Protein AF-A0A7S3A1V7-F1 (afdb_monomer_lite)

InterPro domains:
  IPR023214 HAD superfamily [G3DSA:3.40.50.1000] (81-239)
  IPR036412 HAD-like superfamily [SSF56784] (156-238)
  IPR050582 HAD-like hydrolase superfamily, SerB [PTHR43344] (130-239)

pLDDT: mean 74.3, std 28.53, range [21.41, 97.44]

Radius of gyration: 28.83 Å; chains: 1; bounding box: 85×55×64 Å

Sequence (239 aa):
MAFISGFGSTRASPCNGSVLCTTGFRRRVCLRPVSCTSVGENVNDKGNGAYALRDVSFRAKKGSALDGDYAATLLELGVDQDSQERVLMDFSELLRSLSIETRSMRRLSNKPDTLSVEINLTFNPEDEETTRQAFREFSDTNGVDCVLQKDTAQRRMKRLAMFDLDSTLIQMETADTIARHVGKGEECAVITQRAMNGEIRFEDSLFQRVRLLKGVDVEALDSVKQKVPYTAGAQRLMR

Organism: NCBI:txid101924

Structure (mmCIF, N/CA/C/O backbone):
data_AF-A0A7S3A1V7-F1
#
_entry.id   AF-A0A7S3A1V7-F1
#
loop_
_atom_site.group_PDB
_atom_site.id
_atom_site.type_symbol
_atom_site.label_atom_id
_atom_site.label_alt_id
_atom_site.label_comp_id
_atom_site.label_asym_id
_atom_site.label_entity_id
_atom_site.label_seq_id
_atom_site.pdbx_PDB_ins_code
_atom_site.Cartn_x
_atom_site.Cartn_y
_atom_site.Cartn_z
_atom_site.occupancy
_atom_site.B_iso_or_equiv
_atom_site.auth_seq_id
_atom_site.auth_comp_id
_atom_site.auth_asym_id
_atom_site.auth_atom_id
_atom_site.pdbx_PDB_model_num
ATOM 1 N N . MET A 1 1 ? 56.084 -24.800 28.029 1.00 37.06 1 MET A N 1
ATOM 2 C CA . MET A 1 1 ? 56.993 -24.925 26.873 1.00 37.06 1 MET A CA 1
ATOM 3 C C . MET A 1 1 ? 56.877 -23.628 26.088 1.00 37.06 1 MET A C 1
ATOM 5 O O . MET A 1 1 ? 55.859 -23.389 25.458 1.00 37.06 1 MET A O 1
ATOM 9 N N . ALA A 1 2 ? 57.829 -22.724 26.302 1.00 25.22 2 ALA A N 1
ATOM 10 C CA . ALA A 1 2 ? 57.922 -21.438 25.623 1.00 25.22 2 ALA A CA 1
ATOM 11 C C . ALA A 1 2 ? 58.632 -21.625 24.275 1.00 25.22 2 ALA A C 1
ATOM 13 O O . ALA A 1 2 ? 59.525 -22.461 24.208 1.00 25.22 2 ALA A O 1
ATOM 14 N N . PHE A 1 3 ? 58.290 -20.836 23.255 1.00 24.16 3 PHE A N 1
ATOM 15 C CA . PHE A 1 3 ? 59.262 -19.967 22.583 1.00 24.16 3 PHE A CA 1
ATOM 16 C C . PHE A 1 3 ? 58.545 -18.895 21.749 1.00 24.16 3 PHE A C 1
ATOM 18 O O . PHE A 1 3 ? 57.590 -19.154 21.025 1.00 24.16 3 PHE A O 1
ATOM 25 N N . ILE A 1 4 ? 59.031 -17.675 21.944 1.00 28.02 4 ILE A N 1
ATOM 26 C CA . ILE A 1 4 ? 58.639 -16.381 21.382 1.00 28.02 4 ILE A CA 1
ATOM 27 C C . ILE A 1 4 ? 59.730 -15.994 20.373 1.00 28.02 4 ILE A C 1
ATOM 29 O O . ILE A 1 4 ? 60.896 -16.276 20.639 1.00 28.02 4 ILE A O 1
ATOM 33 N N . SER A 1 5 ? 59.395 -15.305 19.277 1.00 27.92 5 SER A N 1
ATOM 34 C CA . SER A 1 5 ? 60.142 -14.161 18.683 1.00 27.92 5 SER A CA 1
ATOM 35 C C . SER A 1 5 ? 59.632 -13.899 17.257 1.00 27.92 5 SER A C 1
ATOM 37 O O . SER A 1 5 ? 59.329 -14.845 16.544 1.00 27.92 5 SER A O 1
ATOM 39 N N . GLY A 1 6 ? 59.455 -12.676 16.754 1.00 26.20 6 GLY A N 1
ATOM 40 C CA . GLY A 1 6 ? 59.672 -11.308 17.246 1.00 26.20 6 GLY A CA 1
ATOM 41 C C . GLY A 1 6 ? 58.891 -10.347 16.318 1.00 26.20 6 GLY A C 1
ATOM 42 O O . GLY A 1 6 ? 58.602 -10.707 15.183 1.00 26.20 6 GLY A O 1
ATOM 43 N N . PHE A 1 7 ? 58.288 -9.267 16.834 1.00 28.19 7 PHE A N 1
ATOM 44 C CA . PHE A 1 7 ? 58.849 -7.898 16.942 1.00 28.19 7 PHE A CA 1
ATOM 45 C C . PHE A 1 7 ? 59.140 -7.228 15.579 1.00 28.19 7 PHE A C 1
ATOM 47 O O . PHE A 1 7 ? 59.752 -7.840 14.721 1.00 28.19 7 PHE A O 1
ATOM 54 N N . GLY A 1 8 ? 58.782 -5.967 15.311 1.00 26.67 8 GLY A N 1
ATOM 55 C CA . GLY A 1 8 ? 58.336 -4.866 16.176 1.00 26.67 8 GLY A CA 1
ATOM 56 C C . GLY A 1 8 ? 57.526 -3.821 15.384 1.00 26.67 8 GLY A C 1
ATOM 57 O O . GLY A 1 8 ? 57.509 -3.847 14.161 1.00 26.67 8 GLY A O 1
ATOM 58 N N . SER A 1 9 ? 56.695 -3.019 16.055 1.00 25.73 9 SER A N 1
ATOM 59 C CA . SER A 1 9 ? 57.026 -1.716 16.685 1.00 25.73 9 SER A CA 1
ATOM 60 C C . SER A 1 9 ? 56.539 -0.594 15.752 1.00 25.73 9 SER A C 1
ATOM 62 O O . SER A 1 9 ? 56.931 -0.563 14.597 1.00 25.73 9 SER A O 1
ATOM 64 N N . THR A 1 10 ? 55.616 0.286 16.137 1.00 28.23 10 THR A N 1
ATOM 65 C CA . THR A 1 10 ? 55.757 1.241 17.244 1.00 28.23 10 THR A CA 1
ATOM 66 C C . THR A 1 10 ? 54.412 1.634 17.873 1.00 28.23 10 THR A C 1
ATOM 68 O O . THR A 1 10 ? 53.383 1.756 17.215 1.00 28.23 10 THR A O 1
ATOM 71 N N . ARG A 1 11 ? 54.455 1.857 19.192 1.00 25.67 11 ARG A N 1
ATOM 72 C CA . ARG A 1 11 ? 53.414 2.484 20.020 1.00 25.67 11 ARG A CA 1
ATOM 73 C C . ARG A 1 11 ? 53.491 4.009 19.915 1.00 25.67 11 ARG A C 1
ATOM 75 O O . ARG A 1 11 ? 54.597 4.536 19.889 1.00 25.67 11 ARG A O 1
ATOM 82 N N . ALA A 1 12 ? 52.350 4.680 20.068 1.00 26.89 12 ALA A N 1
ATOM 83 C CA . ALA A 1 12 ? 52.195 5.791 21.013 1.00 26.89 12 ALA A CA 1
ATOM 84 C C . ALA A 1 12 ? 50.701 6.063 21.286 1.00 26.89 12 ALA A C 1
ATOM 86 O O . ALA A 1 12 ? 49.935 6.412 20.395 1.00 26.89 12 ALA A O 1
ATOM 87 N N . SER A 1 13 ? 50.313 5.886 22.542 1.00 26.83 13 SER A N 1
ATOM 88 C CA . SER A 1 13 ? 49.149 6.462 23.237 1.00 26.83 13 SER A CA 1
ATOM 89 C C . SER A 1 13 ? 49.711 7.382 24.355 1.00 26.83 13 SER A C 1
ATOM 91 O O . SER A 1 13 ? 50.941 7.389 24.490 1.00 26.83 13 SER A O 1
ATOM 93 N N . PRO A 1 14 ? 48.941 8.109 25.209 1.00 43.81 14 PRO A N 1
ATOM 94 C CA . PRO A 1 14 ? 47.479 8.301 25.328 1.00 43.81 14 PRO A CA 1
ATOM 95 C C . PRO A 1 14 ? 47.044 9.782 25.593 1.00 43.81 14 PRO A C 1
ATOM 97 O O . PRO A 1 14 ? 47.884 10.660 25.754 1.00 43.81 14 PRO A O 1
ATOM 100 N N . CYS A 1 15 ? 45.726 10.053 25.672 1.00 23.95 15 CYS A N 1
ATOM 101 C CA . CYS A 1 15 ? 45.022 10.646 26.843 1.00 23.95 15 CYS A CA 1
ATOM 102 C C . CYS A 1 15 ? 43.763 11.480 26.501 1.00 23.95 15 CYS A C 1
ATOM 104 O O . CYS A 1 15 ? 43.844 12.536 25.888 1.00 23.95 15 CYS A O 1
ATOM 106 N N . ASN A 1 16 ? 42.636 10.991 27.035 1.00 25.23 16 ASN A N 1
ATOM 107 C CA . ASN A 1 16 ? 41.516 11.667 27.711 1.00 25.23 16 ASN A CA 1
ATOM 108 C C . ASN A 1 16 ? 40.791 12.873 27.086 1.00 25.23 16 ASN A C 1
ATOM 110 O O . ASN A 1 16 ? 41.321 13.973 26.987 1.00 25.23 16 ASN A O 1
ATOM 114 N N . GLY A 1 17 ? 39.480 12.691 26.895 1.00 25.91 17 GLY A N 1
ATOM 115 C CA . GLY A 1 17 ? 38.505 13.773 26.771 1.00 25.91 17 GLY A CA 1
ATOM 116 C C . GLY A 1 17 ? 37.121 13.253 26.383 1.00 25.91 17 GLY A C 1
ATOM 117 O O . GLY A 1 17 ? 36.822 13.079 25.210 1.00 25.91 17 GLY A O 1
ATOM 118 N N . SER A 1 18 ? 36.282 12.977 27.375 1.00 29.64 18 SER A N 1
ATOM 119 C CA . SER A 1 18 ? 34.851 12.688 27.240 1.00 29.64 18 SER A CA 1
ATOM 120 C C . SER A 1 18 ? 34.067 13.901 26.720 1.00 29.64 18 SER A C 1
ATOM 122 O O . SER A 1 18 ? 34.096 14.900 27.425 1.00 29.64 18 SER A O 1
ATOM 124 N N . VAL A 1 19 ? 33.307 13.806 25.614 1.00 28.03 19 VAL A N 1
ATOM 125 C CA . VAL A 1 19 ? 32.040 14.553 25.386 1.00 28.03 19 VAL A CA 1
ATOM 126 C C . VAL A 1 19 ? 31.145 13.811 24.368 1.00 28.03 19 VAL A C 1
ATOM 128 O O . VAL A 1 19 ? 31.615 13.248 23.385 1.00 28.03 19 VAL A O 1
ATOM 131 N N . LEU A 1 20 ? 29.846 13.823 24.674 1.00 23.05 20 LEU A N 1
ATOM 132 C CA . LEU A 1 20 ? 28.653 13.322 23.987 1.00 23.05 20 LEU A CA 1
ATOM 133 C C . LEU A 1 20 ? 28.517 13.572 22.463 1.00 23.05 20 LEU A C 1
ATOM 135 O O . LEU A 1 20 ? 28.841 14.639 21.962 1.00 23.05 20 LEU A O 1
ATOM 139 N N . CYS A 1 21 ? 27.863 12.597 21.811 1.00 23.48 21 CYS A N 1
ATOM 140 C CA . CYS A 1 21 ? 26.688 12.693 20.920 1.00 23.48 21 CYS A CA 1
ATOM 141 C C . CYS A 1 21 ? 26.561 13.872 19.924 1.00 23.48 21 CYS A C 1
ATOM 143 O O . CYS A 1 21 ? 26.378 15.013 20.333 1.00 23.48 21 CYS A O 1
ATOM 145 N N . THR A 1 22 ? 26.483 13.571 18.618 1.00 24.14 22 THR A N 1
ATOM 146 C CA . THR A 1 22 ? 25.316 13.795 17.716 1.00 24.14 22 THR A CA 1
ATOM 147 C C . THR A 1 22 ? 25.725 13.786 16.227 1.00 24.14 22 THR A C 1
ATOM 149 O O . THR A 1 22 ? 26.754 14.324 15.840 1.00 24.14 22 THR A O 1
ATOM 152 N N . THR A 1 23 ? 24.898 13.115 15.414 1.00 28.41 23 THR A N 1
ATOM 153 C CA . THR A 1 23 ? 24.564 13.350 13.988 1.00 28.41 23 THR A CA 1
ATOM 154 C C . THR A 1 23 ? 25.628 13.832 12.984 1.00 28.41 23 THR A C 1
ATOM 156 O O . THR A 1 23 ? 26.108 14.958 13.055 1.00 28.41 23 THR A O 1
ATOM 159 N N . GLY A 1 24 ? 25.808 13.055 11.902 1.00 27.92 24 GLY A N 1
ATOM 160 C CA . GLY A 1 24 ? 26.234 13.583 10.595 1.00 27.92 24 GLY A CA 1
ATOM 161 C C . GLY A 1 24 ? 27.342 12.791 9.903 1.00 27.92 24 GLY A C 1
ATOM 162 O O . GLY A 1 24 ? 28.494 13.214 9.902 1.00 27.92 24 GLY A O 1
ATOM 163 N N . PHE A 1 25 ? 27.011 11.674 9.246 1.00 24.22 25 PHE A N 1
ATOM 164 C CA . PHE A 1 25 ? 27.980 10.947 8.418 1.00 24.22 25 PHE A CA 1
ATOM 165 C C . PHE A 1 25 ? 27.817 11.307 6.933 1.00 24.22 25 PHE A C 1
ATOM 167 O O . PHE A 1 25 ? 27.116 10.641 6.178 1.00 24.22 25 PHE A O 1
ATOM 174 N N . ARG A 1 26 ? 28.498 12.378 6.503 1.00 25.50 26 ARG A N 1
ATOM 175 C CA . ARG A 1 26 ? 28.807 12.630 5.085 1.00 25.50 26 ARG A CA 1
ATOM 176 C C . ARG A 1 26 ? 29.901 11.652 4.638 1.00 25.50 26 ARG A C 1
ATOM 178 O O . ARG A 1 26 ? 31.011 11.722 5.164 1.00 25.50 26 ARG A O 1
ATOM 185 N N . ARG A 1 27 ? 29.660 10.811 3.624 1.00 27.81 27 ARG A N 1
ATOM 186 C CA . ARG A 1 27 ? 30.751 10.154 2.876 1.00 27.81 27 ARG A CA 1
ATOM 187 C C . ARG A 1 27 ? 31.071 10.942 1.609 1.00 27.81 27 ARG A C 1
ATOM 189 O O . ARG A 1 27 ? 30.234 11.103 0.732 1.00 27.81 27 ARG A O 1
ATOM 196 N N . ARG A 1 28 ? 32.314 11.427 1.542 1.00 23.56 28 ARG A N 1
ATOM 197 C CA . ARG A 1 28 ? 32.977 11.898 0.321 1.00 23.56 28 ARG A CA 1
ATOM 198 C C . ARG A 1 28 ? 33.283 10.686 -0.560 1.00 23.56 28 ARG A C 1
ATOM 200 O O . ARG A 1 28 ? 33.986 9.787 -0.107 1.00 23.56 28 ARG A O 1
ATOM 207 N N . VAL A 1 29 ? 32.810 10.690 -1.803 1.00 27.69 29 VAL A N 1
ATOM 208 C CA . VAL A 1 29 ? 33.298 9.786 -2.852 1.00 27.69 29 VAL A CA 1
ATOM 209 C C . VAL A 1 29 ? 34.339 10.548 -3.669 1.00 27.69 29 VAL A C 1
ATOM 211 O O . VAL A 1 29 ? 34.048 11.593 -4.246 1.00 27.69 29 VAL A O 1
ATOM 214 N N . CYS A 1 30 ? 35.574 10.046 -3.672 1.00 21.97 30 CYS A N 1
ATOM 215 C CA . CYS A 1 30 ? 36.637 10.516 -4.554 1.00 21.97 30 CYS A CA 1
ATOM 216 C C . CYS A 1 30 ? 36.422 9.922 -5.951 1.00 21.97 30 CYS A C 1
ATOM 218 O O . CYS A 1 30 ? 36.592 8.718 -6.137 1.00 21.97 30 CYS A O 1
ATOM 220 N N . LEU A 1 31 ? 36.081 10.758 -6.931 1.00 25.17 31 LEU A N 1
ATOM 221 C CA . LEU A 1 31 ? 36.020 10.373 -8.341 1.00 25.17 31 LEU A CA 1
ATOM 222 C C . LEU A 1 31 ? 37.426 10.452 -8.960 1.00 25.17 31 LEU A C 1
ATOM 224 O O . LEU A 1 31 ? 38.093 11.482 -8.865 1.00 25.17 31 LEU A O 1
ATOM 228 N N . ARG A 1 32 ? 37.878 9.365 -9.598 1.00 21.41 32 ARG A N 1
ATOM 229 C CA . ARG A 1 32 ? 38.990 9.387 -10.566 1.00 21.41 32 ARG A CA 1
ATOM 230 C C . ARG A 1 32 ? 38.407 9.523 -11.979 1.00 21.41 32 ARG A C 1
ATOM 232 O O . ARG A 1 32 ? 37.362 8.929 -12.238 1.00 21.41 32 ARG A O 1
ATOM 239 N N . PRO A 1 33 ? 39.053 10.269 -12.890 1.00 23.50 33 PRO A N 1
ATOM 240 C CA . PRO A 1 33 ? 38.503 10.524 -14.213 1.00 23.50 33 PRO A CA 1
ATOM 241 C C . PRO A 1 33 ? 38.679 9.296 -15.112 1.00 23.50 33 PRO A C 1
ATOM 243 O O . PRO A 1 33 ? 39.784 8.769 -15.234 1.00 23.50 33 PRO A O 1
ATOM 246 N N . VAL A 1 34 ? 37.600 8.865 -15.766 1.00 29.20 34 VAL A N 1
ATOM 247 C CA . VAL A 1 34 ? 37.679 7.998 -16.947 1.00 29.20 34 VAL A CA 1
ATOM 248 C C . VAL A 1 34 ? 37.535 8.903 -18.164 1.00 29.20 34 VAL A C 1
ATOM 250 O O . VAL A 1 34 ? 36.551 9.626 -18.309 1.00 29.20 34 VAL A O 1
ATOM 253 N N . SER A 1 35 ? 38.569 8.916 -18.997 1.00 23.72 35 SER A N 1
ATOM 254 C CA . SER A 1 35 ? 38.658 9.690 -20.231 1.00 23.72 35 SER A CA 1
ATOM 255 C C . SER A 1 35 ? 37.607 9.230 -21.243 1.00 23.72 35 SER A C 1
ATOM 257 O O . SER A 1 35 ? 37.645 8.085 -21.692 1.00 23.72 35 SER A O 1
ATOM 259 N N . CYS A 1 36 ? 36.704 10.132 -21.625 1.00 23.09 36 CYS A N 1
ATOM 260 C CA . CYS A 1 36 ? 35.767 9.946 -22.727 1.00 23.09 36 CYS A CA 1
ATOM 261 C C . CYS A 1 36 ? 36.351 10.598 -23.990 1.00 23.09 36 CYS A C 1
ATOM 263 O O . CYS A 1 36 ? 36.476 11.820 -24.065 1.00 23.09 36 CYS A O 1
ATOM 265 N N . THR A 1 37 ? 36.758 9.792 -24.969 1.00 24.19 37 THR A N 1
ATOM 266 C CA . THR A 1 37 ? 37.131 10.265 -26.309 1.00 24.19 37 THR A CA 1
ATOM 267 C C . THR A 1 37 ? 35.899 10.337 -27.205 1.00 24.19 37 THR A C 1
ATOM 269 O O . THR A 1 37 ? 35.354 9.302 -27.569 1.00 24.19 37 THR A O 1
ATOM 272 N N . SER A 1 38 ? 35.537 11.581 -27.547 1.00 27.48 38 SER A N 1
ATOM 273 C CA . SER A 1 38 ? 34.898 12.086 -28.778 1.00 27.48 38 SER A CA 1
ATOM 274 C C . SER A 1 38 ? 33.722 11.311 -29.388 1.00 27.48 38 SER A C 1
ATOM 276 O O . SER A 1 38 ? 33.914 10.188 -29.826 1.00 27.48 38 SER A O 1
ATOM 278 N N . VAL A 1 39 ? 32.589 11.991 -29.619 1.00 28.61 39 VAL A N 1
ATOM 279 C CA . VAL A 1 39 ? 32.192 12.504 -30.952 1.00 28.61 39 VAL A CA 1
ATOM 280 C C . VAL A 1 39 ? 31.117 13.595 -30.780 1.00 28.61 39 VAL A C 1
ATOM 282 O O . VAL A 1 39 ? 30.065 13.338 -30.208 1.00 28.61 39 VAL A O 1
ATOM 285 N N . GLY A 1 40 ? 31.373 14.773 -31.364 1.00 26.00 40 GLY A N 1
ATOM 286 C CA . GLY A 1 40 ? 30.356 15.564 -32.071 1.00 26.00 40 GLY A CA 1
ATOM 287 C C . GLY A 1 40 ? 29.624 16.666 -31.305 1.00 26.00 40 GLY A C 1
ATOM 288 O O . GLY A 1 40 ? 28.498 16.472 -30.860 1.00 26.00 40 GLY A O 1
ATOM 289 N N . GLU A 1 41 ? 30.219 17.858 -31.269 1.00 28.17 41 GLU A N 1
ATOM 290 C CA . GLU A 1 41 ? 29.523 19.116 -30.990 1.00 28.17 41 GLU A CA 1
ATOM 291 C C . GLU A 1 41 ? 28.469 19.433 -32.066 1.00 28.17 41 GLU A C 1
ATOM 293 O O . GLU A 1 41 ? 28.727 19.328 -33.266 1.00 28.17 41 GLU A O 1
ATOM 298 N N . ASN A 1 42 ? 27.314 19.936 -31.633 1.00 26.84 42 ASN A N 1
ATOM 299 C CA . ASN A 1 42 ? 26.780 21.179 -32.183 1.00 26.84 42 ASN A CA 1
ATOM 300 C C . ASN A 1 42 ? 25.899 21.859 -31.132 1.00 26.84 42 ASN A C 1
ATOM 302 O O . ASN A 1 42 ? 24.792 21.420 -30.823 1.00 26.84 42 ASN A O 1
ATOM 306 N N . VAL A 1 43 ? 26.444 22.936 -30.575 1.00 31.25 43 VAL A N 1
ATOM 307 C CA . VAL A 1 43 ? 25.767 23.872 -29.683 1.00 31.25 43 VAL A CA 1
ATOM 308 C C . VAL A 1 43 ? 24.965 24.848 -30.537 1.00 31.25 43 VAL A C 1
ATOM 310 O O . VAL A 1 43 ? 25.514 25.506 -31.414 1.00 31.25 43 VAL A O 1
ATOM 313 N N . ASN A 1 44 ? 23.679 24.990 -30.233 1.00 29.39 44 ASN A N 1
ATOM 314 C CA . ASN A 1 44 ? 23.011 26.286 -30.295 1.00 29.39 44 ASN A CA 1
ATOM 315 C C . ASN A 1 44 ? 21.939 26.327 -29.207 1.00 29.39 44 ASN A C 1
ATOM 317 O O . ASN A 1 44 ? 20.826 25.831 -29.364 1.00 29.39 44 ASN A O 1
ATOM 321 N N . ASP A 1 45 ? 22.345 26.899 -28.080 1.00 33.75 45 ASP A N 1
ATOM 322 C CA . ASP A 1 45 ? 21.525 27.210 -26.922 1.00 33.75 45 ASP A CA 1
ATOM 323 C C . ASP A 1 45 ? 20.800 28.542 -27.148 1.00 33.75 45 ASP A C 1
ATOM 325 O O . ASP A 1 45 ? 21.448 29.569 -27.361 1.00 33.75 45 ASP A O 1
ATOM 329 N N . LYS A 1 46 ? 19.463 28.516 -27.097 1.00 27.08 46 LYS A N 1
ATOM 330 C CA . LYS A 1 46 ? 18.629 29.646 -26.664 1.00 27.08 46 LYS A CA 1
ATOM 331 C C . LYS A 1 46 ? 17.362 29.120 -25.983 1.00 27.08 46 LYS A C 1
ATOM 333 O O . LYS A 1 46 ? 16.358 28.867 -26.637 1.00 27.08 46 LYS A O 1
ATOM 338 N N . GLY A 1 47 ? 17.432 28.996 -24.660 1.00 28.14 47 GLY A N 1
ATOM 339 C CA . GLY A 1 47 ? 16.401 29.458 -23.722 1.00 28.14 47 GLY A CA 1
ATOM 340 C C . GLY A 1 47 ? 14.946 29.044 -23.972 1.00 28.14 47 GLY A C 1
ATOM 341 O O . GLY A 1 47 ? 14.183 29.785 -24.583 1.00 28.14 47 GLY A O 1
ATOM 342 N N . ASN A 1 48 ? 14.545 27.920 -23.377 1.00 25.16 48 ASN A N 1
ATOM 343 C CA . ASN A 1 48 ? 13.326 27.796 -22.565 1.00 25.16 48 ASN A CA 1
ATOM 344 C C . ASN A 1 48 ? 13.306 26.388 -21.959 1.00 25.16 48 ASN A C 1
ATOM 346 O O . ASN A 1 48 ? 12.905 25.421 -22.606 1.00 25.16 48 ASN A O 1
ATOM 350 N N . GLY A 1 49 ? 13.783 26.271 -20.719 1.00 26.42 49 GLY A N 1
ATOM 351 C CA . GLY A 1 49 ? 13.782 25.029 -19.947 1.00 26.42 49 GLY A CA 1
ATOM 352 C C . GLY A 1 49 ? 12.373 24.661 -19.498 1.00 26.42 49 GLY A C 1
ATOM 353 O O . GLY A 1 49 ? 12.022 24.823 -18.338 1.00 26.42 49 GLY A O 1
ATOM 354 N N . ALA A 1 50 ? 11.562 24.187 -20.434 1.00 25.44 50 ALA A N 1
ATOM 355 C CA . ALA A 1 50 ? 10.359 23.426 -20.162 1.00 25.44 50 ALA A CA 1
ATOM 356 C C . ALA A 1 50 ? 10.565 22.065 -20.822 1.00 25.44 50 ALA A C 1
ATOM 358 O O . ALA A 1 50 ? 10.175 21.852 -21.973 1.00 25.44 50 ALA A O 1
ATOM 359 N N . TYR A 1 51 ? 11.214 21.144 -20.107 1.00 30.48 51 TYR A N 1
ATOM 360 C CA . TYR A 1 51 ? 11.186 19.731 -20.466 1.00 30.48 51 TYR A CA 1
ATOM 361 C C . TYR A 1 51 ? 9.770 19.227 -20.197 1.00 30.48 51 TYR A C 1
ATOM 363 O O . TYR A 1 51 ? 9.465 18.618 -19.177 1.00 30.48 51 TYR A O 1
ATOM 371 N N . ALA A 1 52 ? 8.857 19.559 -21.106 1.00 29.00 52 ALA A N 1
ATOM 372 C CA . ALA A 1 52 ? 7.574 18.905 -21.171 1.00 29.00 52 ALA A CA 1
ATOM 373 C C . ALA A 1 52 ? 7.873 17.424 -21.415 1.00 29.00 52 ALA A C 1
ATOM 375 O O . ALA A 1 52 ? 8.320 17.061 -22.506 1.00 29.00 52 ALA A O 1
ATOM 376 N N . LEU A 1 53 ? 7.640 16.588 -20.400 1.00 34.47 53 LEU A N 1
ATOM 377 C CA . LEU A 1 53 ? 7.472 15.146 -20.549 1.00 34.47 53 LEU A CA 1
ATOM 378 C C . LEU A 1 53 ? 6.261 14.932 -21.468 1.00 34.47 53 LEU A C 1
ATOM 380 O O . LEU A 1 53 ? 5.140 14.702 -21.024 1.00 34.47 53 LEU A O 1
ATOM 384 N N . ARG A 1 54 ? 6.472 15.132 -22.770 1.00 30.73 54 ARG A N 1
ATOM 385 C CA . ARG A 1 54 ? 5.524 14.786 -23.821 1.00 30.73 54 ARG A CA 1
ATOM 386 C C . ARG A 1 54 ? 5.366 13.278 -23.777 1.00 30.73 54 ARG A C 1
ATOM 388 O O . ARG A 1 54 ? 6.361 12.579 -23.614 1.00 30.73 54 ARG A O 1
ATOM 395 N N . ASP A 1 55 ? 4.137 12.803 -23.940 1.00 30.81 55 ASP A N 1
ATOM 396 C CA . ASP A 1 55 ? 3.825 11.391 -24.139 1.00 30.81 55 ASP A CA 1
ATOM 397 C C . ASP A 1 55 ? 4.783 10.788 -25.178 1.00 30.81 55 ASP A C 1
ATOM 399 O O . ASP A 1 55 ? 4.628 10.987 -26.386 1.00 30.81 55 ASP A O 1
ATOM 403 N N . VAL A 1 56 ? 5.814 10.077 -24.717 1.00 35.97 56 VAL A N 1
ATOM 404 C CA . VAL A 1 56 ? 6.726 9.361 -25.605 1.00 35.97 56 VAL A CA 1
ATOM 405 C C . VAL A 1 56 ? 6.067 8.027 -25.920 1.00 35.97 56 VAL A C 1
ATOM 407 O O . VAL A 1 56 ? 6.297 7.008 -25.271 1.00 35.97 56 VAL A O 1
ATOM 410 N N . SER A 1 57 ? 5.182 8.039 -26.914 1.00 25.44 57 SER A N 1
ATOM 411 C CA . SER A 1 57 ? 4.582 6.820 -27.443 1.00 25.44 57 SER A CA 1
ATOM 412 C C . SER A 1 57 ? 5.608 6.081 -28.306 1.00 25.44 57 SER A C 1
ATOM 414 O O . SER A 1 57 ? 5.751 6.365 -29.498 1.00 25.44 57 SER A O 1
ATOM 416 N N . PHE A 1 58 ? 6.321 5.116 -27.726 1.00 34.50 58 PHE A N 1
ATOM 417 C CA . PHE A 1 58 ? 7.058 4.128 -28.511 1.00 34.50 58 PHE A CA 1
ATOM 418 C C . PHE A 1 58 ? 6.058 3.157 -29.149 1.00 34.50 58 PHE A C 1
ATOM 420 O O . PHE A 1 58 ? 5.261 2.503 -28.476 1.00 34.50 58 PHE A O 1
ATOM 427 N N . ARG A 1 59 ? 6.051 3.098 -30.485 1.00 27.83 59 ARG A N 1
ATOM 428 C CA . ARG A 1 59 ? 5.165 2.212 -31.248 1.00 27.83 59 ARG A CA 1
ATOM 429 C C . ARG A 1 59 ? 5.673 0.775 -31.126 1.00 27.83 59 ARG A C 1
ATOM 431 O O . ARG A 1 59 ? 6.551 0.361 -31.879 1.00 27.83 59 ARG A O 1
ATOM 438 N N . ALA A 1 60 ? 5.109 0.024 -30.184 1.00 36.41 60 ALA A N 1
ATOM 439 C CA . ALA A 1 60 ? 5.386 -1.397 -30.012 1.00 36.41 60 ALA A CA 1
ATOM 440 C C . ALA A 1 60 ? 5.081 -2.181 -31.303 1.00 36.41 60 ALA A C 1
ATOM 442 O O . ALA A 1 60 ? 4.022 -2.019 -31.922 1.00 36.41 60 ALA A O 1
ATOM 443 N N . LYS A 1 61 ? 6.002 -3.066 -31.707 1.00 32.03 61 LYS A N 1
ATOM 444 C CA . LYS A 1 61 ? 5.693 -4.125 -32.675 1.00 32.03 61 LYS A CA 1
ATOM 445 C C . LYS A 1 61 ? 4.611 -5.019 -32.062 1.00 32.03 61 LYS A C 1
ATOM 447 O O . LYS A 1 61 ? 4.724 -5.413 -30.905 1.00 32.03 61 LYS A O 1
ATOM 452 N N . LYS A 1 62 ? 3.568 -5.327 -32.843 1.00 34.09 62 LYS A N 1
ATOM 453 C CA . LYS A 1 62 ? 2.507 -6.290 -32.502 1.00 34.09 62 LYS A CA 1
ATOM 454 C C . LYS A 1 62 ? 3.152 -7.648 -32.185 1.00 34.09 62 LYS A C 1
ATOM 456 O O . LYS A 1 62 ? 3.448 -8.413 -33.095 1.00 34.09 62 LYS A O 1
ATOM 461 N N . GLY A 1 63 ? 3.394 -7.912 -30.907 1.00 38.84 63 GLY A N 1
ATOM 462 C CA . GLY A 1 63 ? 3.727 -9.228 -30.378 1.00 38.84 63 GLY A CA 1
ATOM 463 C C . GLY A 1 63 ? 2.524 -9.729 -29.598 1.00 38.84 63 GLY A C 1
ATOM 464 O O . GLY A 1 63 ? 2.010 -9.005 -28.748 1.00 38.84 63 GLY A O 1
ATOM 465 N N . SER A 1 64 ? 2.040 -10.919 -29.946 1.00 40.16 64 SER A N 1
ATOM 466 C CA . SER A 1 64 ? 1.058 -11.678 -29.170 1.00 40.16 64 SER A CA 1
ATOM 467 C C . SER A 1 64 ? 1.469 -11.728 -27.700 1.00 40.16 64 SER A C 1
ATOM 469 O O . SER A 1 64 ? 2.657 -11.878 -27.429 1.00 40.16 64 SER A O 1
ATOM 471 N N . ALA A 1 65 ? 0.504 -11.612 -26.783 1.00 45.25 65 ALA A N 1
ATOM 472 C CA . ALA A 1 65 ? 0.719 -11.791 -25.351 1.00 45.25 65 ALA A CA 1
ATOM 473 C C . ALA A 1 65 ? 1.414 -13.141 -25.115 1.00 45.25 65 ALA A C 1
ATOM 475 O O . ALA A 1 65 ? 0.819 -14.199 -25.323 1.00 45.25 65 ALA A O 1
ATOM 476 N N . LEU A 1 66 ? 2.695 -13.084 -24.776 1.00 49.81 66 LEU A N 1
ATOM 477 C CA . LEU A 1 66 ? 3.521 -14.222 -24.401 1.00 49.81 66 LEU A CA 1
ATOM 478 C C . LEU A 1 66 ? 3.867 -14.025 -22.925 1.00 49.81 66 LEU A C 1
ATOM 480 O O . LEU A 1 66 ? 3.935 -12.892 -22.460 1.00 49.81 66 LEU A O 1
ATOM 484 N N . ASP A 1 67 ? 4.046 -15.126 -22.206 1.00 61.56 67 ASP A N 1
ATOM 485 C CA . ASP A 1 67 ? 4.090 -15.295 -20.739 1.00 61.56 67 ASP A CA 1
ATOM 486 C C . ASP A 1 67 ? 5.030 -14.358 -19.929 1.00 61.56 67 ASP A C 1
ATOM 488 O O . ASP A 1 67 ? 5.091 -14.455 -18.708 1.00 61.56 67 ASP A O 1
ATOM 492 N N . GLY A 1 68 ? 5.763 -13.450 -20.585 1.00 70.06 68 GLY A N 1
ATOM 493 C CA . GLY A 1 68 ? 6.763 -12.539 -20.021 1.00 70.06 68 GLY A CA 1
ATOM 494 C C . GLY A 1 68 ? 6.402 -11.050 -20.034 1.00 70.06 68 GLY A C 1
ATOM 495 O O . GLY A 1 68 ? 7.299 -10.230 -19.863 1.00 70.06 68 GLY A O 1
ATOM 496 N N . ASP A 1 69 ? 5.138 -10.675 -20.258 1.00 91.25 69 ASP A N 1
ATOM 497 C CA . ASP A 1 69 ? 4.692 -9.275 -20.181 1.00 91.25 69 ASP A CA 1
ATOM 498 C C . ASP A 1 69 ? 4.291 -8.881 -18.745 1.00 91.25 69 ASP A C 1
ATOM 500 O O . ASP A 1 69 ? 3.412 -9.483 -18.117 1.00 91.25 69 ASP A O 1
ATOM 504 N N . TYR A 1 70 ? 4.912 -7.819 -18.232 1.00 95.44 70 TYR A N 1
ATOM 505 C CA . TYR A 1 70 ? 4.709 -7.289 -16.884 1.00 95.44 70 TYR A CA 1
ATOM 506 C C . TYR A 1 70 ? 4.443 -5.783 -16.907 1.00 95.44 70 TYR A C 1
ATOM 508 O O . TYR A 1 70 ? 4.783 -5.074 -17.850 1.00 95.44 70 TYR A O 1
ATOM 516 N N . ALA A 1 71 ? 3.860 -5.281 -15.826 1.00 96.00 71 ALA A N 1
ATOM 517 C CA . ALA A 1 71 ? 3.720 -3.864 -15.545 1.00 96.00 71 ALA A CA 1
ATOM 518 C C . ALA A 1 71 ? 4.368 -3.557 -14.192 1.00 96.00 71 ALA A C 1
ATOM 520 O O . ALA A 1 71 ? 4.001 -4.144 -13.169 1.00 96.00 71 ALA A O 1
ATOM 521 N N . ALA A 1 72 ? 5.317 -2.627 -14.200 1.00 97.19 72 ALA A N 1
ATOM 522 C CA . ALA A 1 72 ? 5.859 -2.000 -13.008 1.00 97.19 72 ALA A CA 1
ATOM 523 C C . ALA A 1 72 ? 5.132 -0.679 -12.765 1.00 97.19 72 ALA A C 1
ATOM 525 O O . ALA A 1 72 ? 4.953 0.113 -13.689 1.00 97.19 72 ALA A O 1
ATOM 526 N N . THR A 1 73 ? 4.694 -0.436 -11.536 1.00 97.38 73 THR A N 1
ATOM 527 C CA . THR A 1 73 ? 4.125 0.853 -11.132 1.00 97.38 73 THR A CA 1
ATOM 528 C C . THR A 1 73 ? 5.006 1.471 -10.065 1.00 97.38 73 THR A C 1
ATOM 530 O O . THR A 1 73 ? 5.212 0.848 -9.026 1.00 97.38 73 THR A O 1
ATOM 533 N N . LEU A 1 74 ? 5.500 2.678 -10.337 1.00 97.38 74 LEU A N 1
ATOM 534 C CA . LEU A 1 74 ? 6.193 3.520 -9.368 1.00 97.38 74 LEU A CA 1
ATOM 535 C C . LEU A 1 74 ? 5.210 4.552 -8.826 1.00 97.38 74 LEU A C 1
ATOM 537 O O . LEU A 1 74 ? 4.561 5.251 -9.617 1.00 97.38 74 LEU A O 1
ATOM 541 N N . LEU A 1 75 ? 5.096 4.639 -7.505 1.00 96.50 75 LEU A N 1
ATOM 542 C CA . LEU A 1 75 ? 4.199 5.558 -6.820 1.00 96.50 75 LEU A CA 1
ATOM 543 C C . LEU A 1 75 ? 4.918 6.221 -5.645 1.00 96.50 75 LEU A C 1
ATOM 545 O O . LEU A 1 75 ? 5.506 5.533 -4.827 1.00 96.50 75 LEU A O 1
ATOM 549 N N . GLU A 1 76 ? 4.842 7.545 -5.557 1.00 95.31 76 GLU A N 1
ATOM 550 C CA . GLU A 1 76 ? 5.229 8.287 -4.355 1.00 95.31 76 GLU A CA 1
ATOM 551 C C . GLU A 1 76 ? 4.519 9.649 -4.317 1.00 95.31 76 GLU A C 1
ATOM 553 O O . GLU A 1 76 ? 4.237 10.250 -5.366 1.00 95.31 76 GLU A O 1
ATOM 558 N N . LEU A 1 77 ? 4.202 10.139 -3.116 1.00 91.88 77 LEU A N 1
ATOM 559 C CA . LEU A 1 77 ? 3.476 11.392 -2.897 1.00 91.88 77 LEU A CA 1
ATOM 560 C C . LEU A 1 77 ? 4.401 12.466 -2.310 1.00 91.88 77 LEU A C 1
ATOM 562 O O . LEU A 1 77 ? 5.287 12.184 -1.519 1.00 91.88 77 LEU A O 1
ATOM 566 N N . GLY A 1 78 ? 4.166 13.731 -2.656 1.00 91.44 78 GLY A N 1
ATOM 567 C CA . GLY A 1 78 ? 4.949 14.853 -2.129 1.00 91.44 78 GLY A CA 1
ATOM 568 C C . GLY A 1 78 ? 6.378 14.940 -2.678 1.00 91.44 78 GLY A C 1
ATOM 569 O O . GLY A 1 78 ? 7.233 15.546 -2.037 1.00 91.44 78 GLY A O 1
ATOM 570 N N . VAL A 1 79 ? 6.643 14.360 -3.852 1.00 91.50 79 VAL A N 1
ATOM 571 C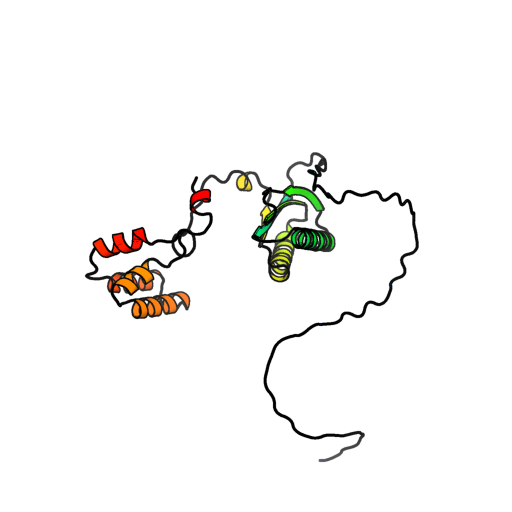 CA . VAL A 1 79 ? 7.977 14.347 -4.478 1.00 91.50 79 VAL A CA 1
ATOM 572 C C . VAL A 1 79 ? 8.108 15.499 -5.461 1.00 91.50 79 VAL A C 1
ATOM 574 O O . VAL A 1 79 ? 7.275 15.647 -6.358 1.00 91.50 79 VAL A O 1
ATOM 577 N N . ASP A 1 80 ? 9.169 16.293 -5.331 1.00 92.75 80 ASP A N 1
ATOM 578 C CA . ASP A 1 80 ? 9.497 17.351 -6.286 1.00 92.75 80 ASP A CA 1
ATOM 579 C C . ASP A 1 80 ? 9.934 16.791 -7.649 1.00 92.75 80 ASP A C 1
ATOM 581 O O . ASP A 1 80 ? 10.285 15.619 -7.788 1.00 92.75 80 ASP A O 1
ATOM 585 N N . GLN A 1 81 ? 9.915 17.637 -8.677 1.00 89.88 81 GLN A N 1
ATOM 586 C CA . GLN A 1 81 ? 10.206 17.206 -10.041 1.00 89.88 81 GLN A CA 1
ATOM 587 C C . GLN A 1 81 ? 11.630 16.647 -10.201 1.00 89.88 81 GLN A C 1
ATOM 589 O O . GLN A 1 81 ? 11.797 15.610 -10.841 1.00 89.88 81 GLN A O 1
ATOM 594 N N . ASP A 1 82 ? 12.638 17.266 -9.583 1.00 92.69 82 ASP A N 1
ATOM 595 C CA . ASP A 1 82 ? 14.027 16.817 -9.715 1.00 92.69 82 ASP A CA 1
ATOM 596 C C . ASP A 1 82 ? 14.219 15.444 -9.053 1.00 92.69 82 ASP A C 1
ATOM 598 O O . ASP A 1 82 ? 14.947 14.588 -9.559 1.00 92.69 82 ASP A O 1
ATOM 602 N N . SER A 1 83 ? 13.559 15.213 -7.914 1.00 93.56 83 SER A N 1
ATOM 603 C CA . SER A 1 83 ? 13.539 13.908 -7.245 1.00 93.56 83 SER A CA 1
ATOM 604 C C . SER A 1 83 ? 12.826 12.847 -8.082 1.00 93.56 83 SER A C 1
ATOM 606 O O . SER A 1 83 ? 13.333 11.733 -8.192 1.00 93.56 83 SER A O 1
ATOM 608 N N . GLN A 1 84 ? 11.706 13.184 -8.732 1.00 93.44 84 GLN A N 1
ATOM 609 C CA . GLN A 1 84 ? 11.026 12.264 -9.654 1.00 93.44 84 GLN A CA 1
ATOM 610 C C . GLN A 1 84 ? 11.935 11.856 -10.820 1.00 93.44 84 GLN A C 1
ATOM 612 O O . GLN A 1 84 ? 11.980 10.681 -11.181 1.00 93.44 84 GLN A O 1
ATOM 617 N N . GLU A 1 85 ? 12.660 12.809 -11.408 1.00 93.44 85 GLU A N 1
ATOM 618 C CA . GLU A 1 85 ? 13.579 12.544 -12.518 1.00 93.44 85 GLU A CA 1
ATOM 619 C C . GLU A 1 85 ? 14.736 11.634 -12.092 1.00 93.44 85 GLU A C 1
ATOM 621 O O . GLU A 1 85 ? 15.027 10.667 -12.796 1.00 93.44 85 GLU A O 1
ATOM 626 N N . ARG A 1 86 ? 15.328 11.870 -10.912 1.00 95.12 86 ARG A N 1
ATOM 627 C CA . ARG A 1 86 ? 16.371 10.994 -10.347 1.00 95.12 86 ARG A CA 1
ATOM 628 C C . ARG A 1 86 ? 15.886 9.560 -10.168 1.00 95.12 86 ARG A C 1
ATOM 630 O O . ARG A 1 86 ? 16.507 8.649 -10.700 1.00 95.12 86 ARG A O 1
ATOM 637 N N . VAL A 1 87 ? 14.737 9.370 -9.517 1.00 96.06 87 VAL A N 1
ATOM 638 C CA . VAL A 1 87 ? 14.170 8.028 -9.300 1.00 96.06 87 VAL A CA 1
ATOM 639 C C . VAL A 1 87 ? 13.929 7.310 -10.629 1.00 96.06 87 VAL A C 1
ATOM 641 O O . VAL A 1 87 ? 14.216 6.122 -10.754 1.00 96.06 87 VAL A O 1
ATOM 644 N N . LEU A 1 88 ? 13.421 8.007 -11.649 1.00 95.56 88 LEU A N 1
ATOM 645 C CA . LEU A 1 88 ? 13.197 7.404 -12.965 1.00 95.56 88 LEU A CA 1
ATOM 646 C C . LEU A 1 88 ? 14.506 7.040 -13.681 1.00 95.56 88 LEU A C 1
ATOM 648 O O . LEU A 1 88 ? 14.549 6.021 -14.377 1.00 95.56 88 LEU A O 1
ATOM 652 N N . MET A 1 89 ? 15.564 7.839 -13.519 1.00 95.62 89 MET A N 1
ATOM 653 C CA . MET A 1 89 ? 16.896 7.516 -14.038 1.00 95.62 89 MET A CA 1
ATOM 654 C C . MET A 1 89 ? 17.467 6.280 -13.342 1.00 95.62 89 MET A C 1
ATOM 656 O O . MET A 1 89 ? 17.822 5.320 -14.026 1.00 95.62 89 MET A O 1
ATOM 660 N N . ASP A 1 90 ? 17.450 6.256 -12.010 1.00 96.69 90 ASP A N 1
ATOM 661 C CA . ASP A 1 90 ? 17.955 5.137 -11.210 1.00 96.69 90 ASP A CA 1
ATOM 662 C C . ASP A 1 90 ? 17.181 3.846 -11.521 1.00 96.69 90 ASP A C 1
ATOM 664 O O . ASP A 1 90 ? 17.765 2.772 -11.690 1.00 96.69 90 ASP A O 1
ATOM 668 N N . PHE A 1 91 ? 15.857 3.943 -11.689 1.00 97.31 91 PHE A N 1
ATOM 669 C CA . PHE A 1 91 ? 15.038 2.800 -12.084 1.00 97.31 91 PHE A CA 1
ATOM 670 C C . PHE A 1 91 ? 15.383 2.314 -13.495 1.00 97.31 91 PHE A C 1
ATOM 672 O O . PHE A 1 91 ? 15.467 1.113 -13.737 1.00 97.31 91 PHE A O 1
ATOM 679 N N . SER A 1 92 ? 15.640 3.227 -14.433 1.00 96.06 92 SER A N 1
ATOM 680 C CA . SER A 1 92 ? 16.053 2.865 -15.795 1.00 96.06 92 SER A CA 1
ATOM 681 C C . SER A 1 92 ? 17.411 2.154 -15.811 1.00 96.06 92 SER A C 1
ATOM 683 O O . SER A 1 92 ? 17.607 1.205 -16.575 1.00 96.06 92 SER A O 1
ATOM 685 N N . GLU A 1 93 ? 18.346 2.568 -14.953 1.00 96.31 93 GLU A N 1
ATOM 686 C CA . GLU A 1 93 ? 19.630 1.885 -14.777 1.00 96.31 93 GLU A CA 1
ATOM 687 C C . GLU A 1 93 ? 19.461 0.480 -14.195 1.00 96.31 93 GLU A C 1
ATOM 689 O O . GLU A 1 93 ? 20.112 -0.455 -14.673 1.00 96.31 93 GLU A O 1
ATOM 694 N N . LEU A 1 94 ? 18.552 0.313 -13.230 1.00 96.56 94 LEU A N 1
AT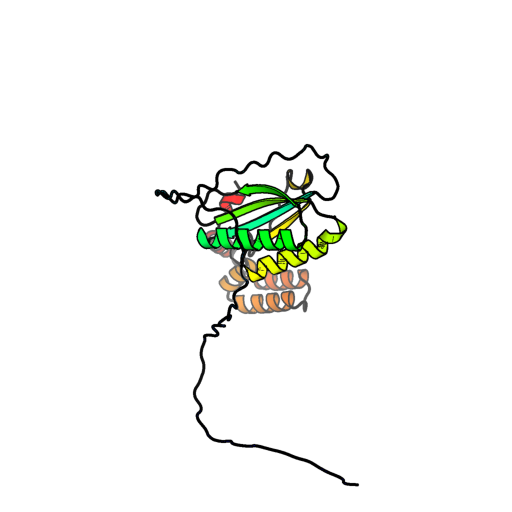OM 695 C CA . LEU A 1 94 ? 18.196 -0.990 -12.672 1.00 96.56 94 LEU A CA 1
ATOM 696 C C . LEU A 1 94 ? 17.599 -1.921 -13.733 1.00 96.56 94 LEU A C 1
ATOM 698 O O . LEU A 1 94 ? 18.037 -3.059 -13.874 1.00 96.56 94 LEU A O 1
ATOM 702 N N . LEU A 1 95 ? 16.634 -1.445 -14.523 1.00 96.25 95 LEU A N 1
ATOM 703 C CA . LEU A 1 95 ? 16.053 -2.247 -15.605 1.00 96.25 95 LEU A CA 1
ATOM 704 C C . LEU A 1 95 ? 17.134 -2.710 -16.590 1.00 96.25 95 LEU A C 1
ATOM 706 O O . LEU A 1 95 ? 17.148 -3.869 -17.008 1.00 96.25 95 LEU A O 1
ATOM 710 N N . ARG A 1 96 ? 18.086 -1.827 -16.914 1.00 95.38 96 ARG A N 1
ATOM 711 C CA . ARG A 1 96 ? 19.205 -2.146 -17.805 1.00 95.38 96 ARG A CA 1
ATOM 712 C C . ARG A 1 96 ? 20.171 -3.164 -17.196 1.00 95.38 96 ARG A C 1
ATOM 714 O O . ARG A 1 96 ? 20.668 -4.015 -17.930 1.00 95.38 96 ARG A O 1
ATOM 721 N N . SER A 1 97 ? 20.459 -3.090 -15.895 1.00 95.88 97 SER A N 1
ATOM 722 C CA . SER A 1 97 ? 21.356 -4.044 -15.223 1.00 95.88 97 SER A CA 1
ATOM 723 C C . SER A 1 97 ? 20.756 -5.450 -15.147 1.00 95.88 97 SER A C 1
ATOM 725 O O . SER A 1 97 ? 21.488 -6.432 -15.249 1.00 95.88 97 SER A O 1
ATOM 727 N N . LEU A 1 98 ? 19.426 -5.540 -15.070 1.00 93.62 98 LEU A N 1
ATOM 728 C CA . LEU A 1 98 ? 18.663 -6.788 -15.082 1.00 93.62 98 LEU A CA 1
ATOM 729 C C . LEU A 1 98 ? 18.319 -7.289 -16.495 1.00 93.62 98 LEU A C 1
ATOM 731 O O . LEU A 1 98 ? 17.651 -8.306 -16.634 1.00 93.62 98 LEU A O 1
ATOM 735 N N . SER A 1 99 ? 18.771 -6.603 -17.551 1.00 93.06 99 SER A N 1
ATOM 736 C CA . SER A 1 99 ? 18.438 -6.934 -18.949 1.00 93.06 99 SER A CA 1
ATOM 737 C C . SER A 1 99 ? 16.927 -6.958 -19.246 1.00 93.06 99 SER A C 1
ATOM 739 O O . SER A 1 99 ? 16.471 -7.718 -20.099 1.00 93.06 99 SER A O 1
ATOM 741 N N . ILE A 1 100 ? 16.146 -6.116 -18.562 1.00 94.31 100 ILE A N 1
ATOM 742 C CA . ILE A 1 100 ? 14.694 -6.008 -18.742 1.00 94.31 100 ILE A CA 1
ATOM 743 C C . ILE A 1 100 ? 14.382 -5.039 -19.887 1.00 94.31 100 ILE A C 1
ATOM 745 O O . ILE A 1 100 ? 14.837 -3.891 -19.898 1.00 94.31 100 ILE A O 1
ATOM 749 N N . GLU A 1 101 ? 13.554 -5.469 -20.839 1.00 93.56 101 GLU A N 1
ATOM 750 C CA . GLU A 1 101 ? 13.117 -4.620 -21.946 1.00 93.56 101 GLU A CA 1
ATOM 751 C C . GLU A 1 101 ? 11.939 -3.737 -21.516 1.00 93.56 101 GLU A C 1
ATOM 753 O O . GLU A 1 101 ? 10.929 -4.219 -21.005 1.00 93.56 101 GLU A O 1
ATOM 758 N N . THR A 1 102 ? 12.037 -2.428 -21.762 1.00 94.62 102 THR A N 1
ATOM 759 C CA . THR A 1 102 ? 10.920 -1.493 -21.567 1.00 94.62 102 THR A CA 1
ATOM 760 C C . THR A 1 102 ? 10.141 -1.326 -22.866 1.00 94.62 102 THR A C 1
ATOM 762 O O . THR A 1 102 ? 10.679 -0.833 -23.856 1.00 94.62 102 THR A O 1
ATOM 765 N N . ARG A 1 103 ? 8.851 -1.674 -22.862 1.00 93.25 103 ARG A N 1
ATOM 766 C CA . ARG A 1 103 ? 7.976 -1.524 -24.038 1.00 93.25 103 ARG A CA 1
ATOM 767 C C . ARG A 1 103 ? 7.358 -0.137 -24.139 1.00 93.25 103 ARG A C 1
ATOM 769 O O . ARG A 1 103 ? 7.233 0.420 -25.227 1.00 93.25 103 ARG A O 1
ATOM 776 N N . SER A 1 104 ? 6.906 0.396 -23.009 1.00 92.81 104 SER A N 1
ATOM 777 C CA . SER A 1 104 ? 6.254 1.703 -22.941 1.00 92.81 104 SER A CA 1
ATOM 778 C C . SER A 1 104 ? 6.233 2.224 -21.515 1.00 92.81 104 SER A C 1
ATOM 780 O O . SER A 1 104 ? 6.124 1.438 -20.578 1.00 92.81 104 SER A O 1
ATOM 782 N N . MET A 1 105 ? 6.205 3.541 -21.368 1.00 94.69 105 MET A N 1
ATOM 783 C CA . MET A 1 105 ? 6.023 4.221 -20.093 1.00 94.69 105 MET A CA 1
ATOM 784 C C . MET A 1 105 ? 4.849 5.190 -20.200 1.00 94.69 105 MET A C 1
ATOM 786 O O . MET A 1 105 ? 4.700 5.879 -21.209 1.00 94.69 105 MET A O 1
ATOM 790 N N . ARG A 1 106 ? 4.018 5.252 -19.161 1.00 94.12 106 ARG A N 1
ATOM 791 C CA . ARG A 1 106 ? 2.869 6.151 -19.082 1.00 94.12 106 ARG A CA 1
ATOM 792 C C . ARG A 1 106 ? 2.771 6.768 -17.696 1.00 94.12 106 ARG A C 1
ATOM 794 O O . ARG A 1 106 ? 2.755 6.062 -16.693 1.00 94.12 106 ARG A O 1
ATOM 801 N N . ARG A 1 107 ? 2.595 8.086 -17.641 1.00 94.31 107 ARG A N 1
ATOM 802 C CA . ARG A 1 107 ? 2.246 8.784 -16.401 1.00 94.31 107 ARG A CA 1
ATOM 803 C C . ARG A 1 107 ? 0.755 8.585 -16.087 1.00 94.31 107 ARG A C 1
ATOM 805 O O . ARG A 1 107 ? -0.103 8.756 -16.953 1.00 94.31 107 ARG A O 1
ATOM 812 N N . LEU A 1 108 ? 0.454 8.176 -14.856 1.00 93.69 108 LEU A N 1
ATOM 813 C CA . LEU A 1 108 ? -0.904 7.869 -14.388 1.00 93.69 108 LEU A CA 1
ATOM 814 C C . LEU A 1 108 ? -1.577 9.065 -13.698 1.00 93.69 108 LEU A C 1
ATOM 816 O O . LEU A 1 108 ? -2.804 9.152 -13.677 1.00 93.69 108 LEU A O 1
ATOM 820 N N . SER A 1 109 ? -0.787 9.992 -13.151 1.00 90.94 109 SER A N 1
ATOM 821 C CA . SER A 1 109 ? -1.264 11.207 -12.484 1.00 90.94 109 SER A CA 1
ATOM 822 C C . SER A 1 109 ? -0.571 12.444 -13.044 1.00 90.94 109 SER A C 1
ATOM 824 O O . SER A 1 109 ? 0.650 12.481 -13.153 1.00 90.94 109 SER A O 1
ATOM 826 N N . ASN A 1 110 ? -1.350 13.489 -13.327 1.00 88.75 110 ASN A N 1
ATOM 827 C CA . ASN A 1 110 ? -0.833 14.783 -13.787 1.00 88.75 110 ASN A CA 1
ATOM 828 C C . ASN A 1 110 ? -0.487 15.734 -12.630 1.00 88.75 110 ASN A C 1
ATOM 830 O O . ASN A 1 110 ? -0.202 16.906 -12.863 1.00 88.75 110 ASN A O 1
ATOM 834 N N . LYS A 1 111 ? -0.566 15.265 -11.380 1.00 90.44 111 LYS A N 1
ATOM 835 C CA . LYS A 1 111 ? -0.197 16.081 -10.225 1.00 90.44 111 LYS A CA 1
ATOM 836 C C . LYS A 1 111 ? 1.321 16.309 -10.204 1.00 90.44 111 LYS A C 1
ATOM 838 O O . LYS A 1 111 ? 2.061 15.335 -10.351 1.00 90.44 111 LYS A O 1
ATOM 843 N N . PRO A 1 112 ? 1.784 17.557 -10.021 1.00 87.50 112 PRO A N 1
ATOM 844 C CA . PRO A 1 112 ? 3.207 17.881 -10.085 1.00 87.50 112 PRO A CA 1
ATOM 845 C C . PRO A 1 112 ? 4.001 17.285 -8.917 1.00 87.50 112 PRO A C 1
ATOM 847 O O . PRO A 1 112 ? 5.154 16.923 -9.097 1.00 87.50 112 PRO A O 1
ATOM 850 N N . ASP A 1 113 ? 3.370 17.128 -7.755 1.00 92.31 113 ASP A N 1
ATOM 851 C CA . ASP A 1 113 ? 3.939 16.609 -6.508 1.00 92.31 113 ASP A CA 1
ATOM 852 C C . ASP A 1 113 ? 3.770 15.088 -6.354 1.00 92.31 113 ASP A C 1
ATOM 854 O O . ASP A 1 113 ? 3.798 14.561 -5.248 1.00 92.31 113 ASP A O 1
ATOM 858 N N . THR A 1 114 ? 3.492 14.365 -7.438 1.00 93.50 114 THR A N 1
ATOM 859 C CA . THR A 1 114 ? 3.206 12.929 -7.386 1.00 93.50 114 THR A CA 1
ATOM 860 C C . THR A 1 114 ? 4.007 12.192 -8.450 1.00 93.50 114 THR A C 1
ATOM 862 O O . THR A 1 114 ? 3.792 12.392 -9.651 1.00 93.50 114 THR A O 1
ATOM 865 N N . LEU A 1 115 ? 4.863 11.263 -8.017 1.00 95.38 115 LEU A N 1
ATOM 866 C CA . LEU A 1 115 ? 5.397 10.237 -8.901 1.00 95.38 115 LEU A CA 1
ATOM 867 C C . LEU A 1 115 ? 4.308 9.184 -9.080 1.00 95.38 115 LEU A C 1
ATOM 869 O O . LEU A 1 115 ? 3.901 8.540 -8.124 1.00 95.38 115 LEU A O 1
ATOM 873 N N . SER A 1 116 ? 3.786 9.023 -10.290 1.00 96.50 116 SER A N 1
ATOM 874 C CA . SER A 1 116 ? 2.857 7.933 -10.584 1.00 96.50 116 SER A CA 1
ATOM 875 C C . SER A 1 116 ? 3.010 7.524 -12.035 1.00 96.50 116 SER A C 1
ATOM 877 O O . SER A 1 116 ? 2.529 8.210 -12.943 1.00 96.50 116 SER A O 1
ATOM 879 N N . VAL A 1 117 ? 3.744 6.438 -12.254 1.00 96.62 117 VAL A N 1
ATOM 880 C CA . VAL A 1 117 ? 4.155 5.990 -13.585 1.00 96.62 117 VAL A CA 1
ATOM 881 C C . VAL A 1 117 ? 3.958 4.483 -13.696 1.00 96.62 117 VAL A C 1
ATOM 883 O O . VAL A 1 117 ? 4.389 3.731 -12.830 1.00 96.62 117 VAL A O 1
ATOM 886 N N . GLU A 1 118 ? 3.310 4.052 -14.776 1.00 97.06 118 GLU A N 1
ATOM 887 C CA . GLU A 1 118 ? 3.244 2.655 -15.206 1.00 97.06 118 GLU A CA 1
ATOM 888 C C . GLU A 1 118 ? 4.272 2.434 -16.318 1.00 97.06 118 GLU A C 1
ATOM 890 O O . GLU A 1 118 ? 4.309 3.177 -17.302 1.00 97.06 118 GLU A O 1
ATOM 895 N N . ILE A 1 119 ? 5.089 1.397 -16.176 1.00 96.94 119 ILE A N 1
ATOM 896 C CA . ILE A 1 119 ? 6.087 0.981 -17.154 1.00 96.94 119 ILE A CA 1
ATOM 897 C C . ILE A 1 119 ? 5.767 -0.460 -17.541 1.00 96.94 119 ILE A C 1
ATOM 899 O O . ILE A 1 119 ? 5.767 -1.352 -16.694 1.00 96.94 119 ILE A O 1
ATOM 903 N N . ASN A 1 120 ? 5.476 -0.688 -18.819 1.00 96.00 120 ASN A N 1
ATOM 904 C CA . ASN A 1 120 ? 5.283 -2.033 -19.352 1.00 96.00 120 ASN A CA 1
ATOM 905 C C . ASN A 1 120 ? 6.649 -2.623 -19.697 1.00 96.00 120 ASN A C 1
ATOM 907 O O . ASN A 1 120 ? 7.427 -2.014 -20.439 1.00 96.00 120 ASN A O 1
ATOM 911 N N . LEU A 1 121 ? 6.910 -3.805 -19.159 1.00 95.81 121 LEU A N 1
ATOM 912 C CA . LEU A 1 121 ? 8.186 -4.500 -19.185 1.00 95.81 121 LEU A CA 1
ATOM 913 C C . LEU A 1 121 ? 8.025 -5.869 -19.845 1.00 95.81 121 LEU A C 1
ATOM 915 O O . LEU A 1 121 ? 6.970 -6.495 -19.729 1.00 95.81 121 LEU A O 1
ATOM 919 N N . THR A 1 122 ? 9.091 -6.349 -20.474 1.00 94.25 122 THR A N 1
ATOM 920 C CA . THR A 1 122 ? 9.202 -7.731 -20.941 1.00 94.25 122 THR A CA 1
ATOM 921 C C . THR A 1 122 ? 10.514 -8.325 -20.448 1.00 94.25 122 THR A C 1
ATOM 923 O O . THR A 1 122 ? 11.580 -7.743 -20.650 1.00 94.25 122 THR A O 1
ATOM 926 N N . PHE A 1 123 ? 10.436 -9.480 -19.790 1.00 93.06 123 PHE A N 1
ATOM 927 C CA . PHE A 1 123 ? 11.598 -10.244 -19.331 1.00 93.06 123 PHE A CA 1
ATOM 928 C C . PHE A 1 123 ? 11.239 -11.731 -19.171 1.00 93.06 123 PHE A C 1
ATOM 930 O O . PHE A 1 123 ? 10.075 -12.116 -19.314 1.00 93.06 123 PHE A O 1
ATOM 937 N N . ASN A 1 124 ? 12.240 -12.581 -18.928 1.00 91.56 124 ASN A N 1
ATOM 938 C CA . ASN A 1 124 ? 12.036 -14.020 -18.762 1.00 91.56 124 ASN A CA 1
ATOM 939 C C . ASN A 1 124 ? 11.222 -14.305 -17.479 1.00 91.56 124 ASN A C 1
ATOM 941 O O . ASN A 1 124 ? 11.635 -13.877 -16.403 1.00 91.56 124 ASN A O 1
ATOM 945 N N . PRO A 1 125 ? 10.097 -15.043 -17.540 1.00 90.06 125 PRO A N 1
ATOM 946 C CA . PRO A 1 125 ? 9.288 -15.355 -16.357 1.00 90.06 125 PRO A CA 1
ATOM 947 C C . PRO A 1 125 ? 10.039 -16.071 -15.228 1.00 90.06 125 PRO A C 1
ATOM 949 O O . PRO A 1 125 ? 9.643 -15.947 -14.072 1.00 90.06 125 PRO A O 1
ATOM 952 N N . GLU A 1 126 ? 11.116 -16.797 -15.538 1.00 90.81 126 GLU A N 1
ATOM 953 C CA . GLU A 1 126 ? 11.964 -17.447 -14.526 1.00 90.81 126 GLU A CA 1
ATOM 954 C C . GLU A 1 126 ? 12.671 -16.433 -13.609 1.00 90.81 126 GLU A C 1
ATOM 956 O O . GLU A 1 126 ? 12.939 -16.737 -12.448 1.00 90.81 126 GLU A O 1
ATOM 961 N N . ASP A 1 127 ? 12.880 -15.204 -14.089 1.00 92.25 127 ASP A N 1
ATOM 962 C CA . ASP A 1 127 ? 13.520 -14.116 -13.346 1.00 92.25 127 ASP A CA 1
ATOM 963 C C . ASP A 1 127 ? 12.511 -13.277 -12.534 1.00 92.25 127 ASP A C 1
ATOM 965 O O . ASP A 1 127 ? 12.880 -12.244 -11.966 1.00 92.25 127 ASP A O 1
ATOM 969 N N . GLU A 1 128 ? 11.230 -13.675 -12.462 1.00 92.69 128 GLU A N 1
ATOM 970 C CA . GLU A 1 128 ? 10.175 -12.916 -11.766 1.00 92.69 128 GLU A CA 1
ATOM 971 C C . GLU A 1 128 ? 10.532 -12.647 -10.302 1.00 92.69 128 GLU A C 1
ATOM 973 O O . GLU A 1 128 ? 10.402 -11.512 -9.839 1.00 92.69 128 GLU A O 1
ATOM 978 N N . GLU A 1 129 ? 11.002 -13.662 -9.574 1.00 93.75 129 GLU A N 1
ATOM 979 C CA . GLU A 1 129 ? 11.305 -13.514 -8.148 1.00 93.75 129 GLU A CA 1
ATOM 980 C C . GLU A 1 129 ? 12.540 -12.636 -7.921 1.00 93.75 129 GLU A C 1
ATOM 982 O O . GLU A 1 129 ? 12.518 -11.738 -7.080 1.00 93.75 129 GLU A O 1
ATOM 987 N N . THR A 1 130 ? 13.590 -12.815 -8.726 1.00 94.75 130 THR A N 1
ATOM 988 C CA . THR A 1 130 ? 14.792 -11.971 -8.676 1.00 94.75 130 THR A CA 1
ATOM 989 C C . THR A 1 130 ? 14.464 -10.517 -9.013 1.00 94.75 130 THR A C 1
ATOM 991 O O . THR A 1 130 ? 14.912 -9.604 -8.320 1.00 94.75 130 THR A O 1
ATOM 994 N N . THR A 1 131 ? 13.624 -10.289 -10.023 1.00 95.44 131 THR A N 1
ATOM 995 C CA . THR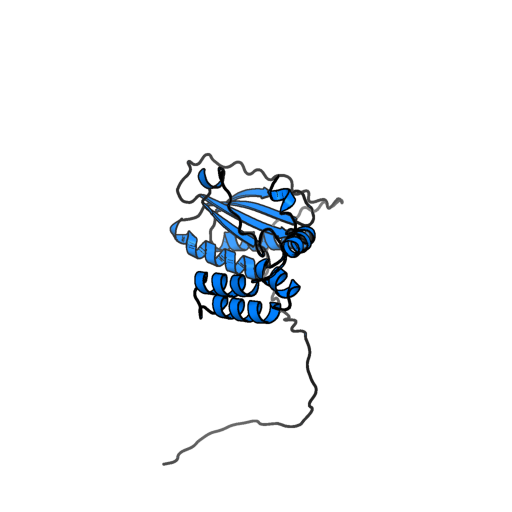 A 1 131 ? 13.165 -8.947 -10.409 1.00 95.44 131 THR A CA 1
ATOM 996 C C . THR A 1 131 ? 12.322 -8.317 -9.304 1.00 95.44 131 THR A C 1
ATOM 998 O O . THR A 1 131 ? 12.519 -7.154 -8.950 1.00 95.44 131 THR A O 1
ATOM 1001 N N . ARG A 1 132 ? 11.406 -9.088 -8.706 1.00 96.25 132 ARG A N 1
ATOM 1002 C CA . ARG A 1 132 ? 10.583 -8.641 -7.577 1.00 96.25 132 ARG A CA 1
ATOM 1003 C C . ARG A 1 132 ? 11.444 -8.246 -6.381 1.00 96.25 132 ARG A C 1
ATOM 1005 O O . ARG A 1 132 ? 11.163 -7.223 -5.761 1.00 96.25 132 ARG A O 1
ATOM 1012 N N . GLN A 1 133 ? 12.481 -9.021 -6.075 1.00 96.69 133 GLN A N 1
ATOM 1013 C CA . GLN A 1 133 ? 13.418 -8.716 -4.998 1.00 96.69 133 GLN A CA 1
ATOM 1014 C C . GLN A 1 133 ? 14.208 -7.432 -5.284 1.00 96.69 133 GLN A C 1
ATOM 1016 O O . GLN A 1 133 ? 14.241 -6.540 -4.440 1.00 96.69 133 GLN A O 1
ATOM 1021 N N . ALA A 1 134 ? 14.749 -7.280 -6.494 1.00 96.75 134 ALA A N 1
ATOM 1022 C CA . ALA A 1 134 ? 15.465 -6.068 -6.890 1.00 96.75 134 ALA A CA 1
ATOM 1023 C C . ALA A 1 134 ? 14.574 -4.812 -6.833 1.00 96.75 134 ALA A C 1
ATOM 1025 O O . ALA A 1 134 ? 15.022 -3.739 -6.437 1.00 96.75 134 ALA A O 1
ATOM 1026 N N . PHE A 1 135 ? 13.291 -4.935 -7.186 1.00 97.44 135 PHE A N 1
ATOM 1027 C CA . PHE A 1 135 ? 12.338 -3.824 -7.113 1.00 97.44 135 PHE A CA 1
ATOM 1028 C C . PHE A 1 135 ? 11.977 -3.452 -5.673 1.00 97.44 135 PHE A C 1
ATOM 1030 O O . PHE A 1 135 ? 11.765 -2.273 -5.396 1.00 97.44 135 PHE A O 1
ATOM 1037 N N . ARG A 1 136 ? 11.938 -4.424 -4.754 1.00 96.75 136 ARG A N 1
ATOM 1038 C CA . ARG A 1 136 ? 11.792 -4.154 -3.315 1.00 96.75 136 ARG A CA 1
ATOM 1039 C C . ARG A 1 136 ? 13.006 -3.409 -2.768 1.00 96.75 136 ARG A C 1
ATOM 1041 O O . ARG A 1 136 ? 12.842 -2.379 -2.136 1.00 96.75 136 ARG A O 1
ATOM 1048 N N . GLU A 1 137 ? 14.215 -3.859 -3.090 1.00 96.62 137 GLU A N 1
ATOM 1049 C CA . GLU A 1 137 ? 15.449 -3.174 -2.673 1.00 96.62 137 GLU A CA 1
ATOM 1050 C C . GLU A 1 137 ? 15.534 -1.750 -3.236 1.00 96.62 137 GLU A C 1
ATOM 1052 O O . GLU A 1 137 ? 15.945 -0.813 -2.546 1.00 96.62 137 GLU A O 1
ATOM 1057 N N . PHE A 1 138 ? 15.095 -1.569 -4.484 1.00 97.00 138 PHE A N 1
ATOM 1058 C CA . PHE A 1 138 ? 14.966 -0.253 -5.097 1.00 97.00 138 PHE A CA 1
ATOM 1059 C C . PHE A 1 138 ? 13.957 0.627 -4.354 1.00 97.00 138 PHE A C 1
ATOM 1061 O O . PHE A 1 138 ? 14.248 1.797 -4.104 1.00 97.00 138 PHE A O 1
ATOM 1068 N N . SER A 1 139 ? 12.801 0.062 -3.995 1.00 96.44 139 SER A N 1
ATOM 1069 C CA . SER A 1 139 ? 11.742 0.732 -3.235 1.00 96.44 139 SER A CA 1
ATOM 1070 C C . SER A 1 139 ? 12.261 1.228 -1.883 1.00 96.44 139 SER A C 1
ATOM 1072 O O . SER A 1 139 ? 12.161 2.421 -1.595 1.00 96.44 139 SER A O 1
ATOM 1074 N N . ASP A 1 140 ? 12.938 0.358 -1.128 1.00 94.69 140 ASP A N 1
ATOM 1075 C CA . ASP A 1 140 ? 13.523 0.681 0.178 1.00 94.69 140 ASP A CA 1
ATOM 1076 C C . ASP A 1 140 ? 14.618 1.755 0.080 1.00 94.69 140 ASP A C 1
ATOM 1078 O O . ASP A 1 140 ? 14.716 2.642 0.928 1.00 94.69 140 ASP A O 1
ATOM 1082 N N . THR A 1 141 ? 15.449 1.692 -0.964 1.00 94.88 141 THR A N 1
ATOM 1083 C CA . THR A 1 141 ? 16.584 2.613 -1.144 1.00 94.88 141 THR A CA 1
ATOM 1084 C C . THR A 1 141 ? 16.133 4.014 -1.547 1.00 94.88 141 THR A C 1
ATOM 1086 O O . THR A 1 141 ? 16.715 5.003 -1.101 1.00 94.88 141 THR A O 1
ATOM 1089 N N . ASN A 1 142 ? 15.115 4.101 -2.403 1.00 93.88 142 ASN A N 1
ATOM 1090 C CA . ASN A 1 142 ? 14.676 5.362 -2.999 1.00 93.88 142 ASN A CA 1
ATOM 1091 C C . ASN A 1 142 ? 13.462 5.974 -2.294 1.00 93.88 142 ASN A C 1
ATOM 1093 O O . ASN A 1 142 ? 13.112 7.112 -2.596 1.00 93.88 142 ASN A O 1
ATOM 1097 N N . GLY A 1 143 ? 12.835 5.245 -1.364 1.00 93.81 143 GLY A N 1
ATOM 1098 C CA . GLY A 1 143 ? 11.629 5.694 -0.672 1.00 93.81 143 GLY A CA 1
ATOM 1099 C C . GLY A 1 143 ? 10.467 5.908 -1.637 1.00 93.81 143 GLY A C 1
ATOM 1100 O O . GLY A 1 143 ? 9.806 6.937 -1.565 1.00 93.81 143 GLY A O 1
ATOM 1101 N N . VAL A 1 144 ? 10.283 4.976 -2.576 1.00 95.62 144 VAL A N 1
ATOM 1102 C CA . VAL A 1 144 ? 9.161 4.979 -3.526 1.00 95.62 144 VAL A CA 1
ATOM 1103 C C . VAL A 1 144 ? 8.514 3.610 -3.557 1.00 95.62 144 VAL A C 1
ATOM 1105 O O . VAL A 1 144 ? 9.217 2.602 -3.546 1.00 95.62 144 VAL A O 1
ATOM 1108 N N . ASP A 1 145 ? 7.195 3.539 -3.672 1.00 96.62 145 ASP A N 1
ATOM 1109 C CA . ASP A 1 145 ? 6.510 2.262 -3.840 1.00 96.62 145 ASP A CA 1
ATOM 1110 C C . ASP A 1 145 ? 6.747 1.721 -5.253 1.00 96.62 145 ASP A C 1
ATOM 1112 O O . ASP A 1 145 ? 6.444 2.383 -6.251 1.00 96.62 145 ASP A O 1
ATOM 1116 N N . CYS A 1 146 ? 7.255 0.490 -5.350 1.00 96.88 146 CYS A N 1
ATOM 1117 C CA . CYS A 1 146 ? 7.450 -0.207 -6.619 1.00 96.88 146 CYS A CA 1
ATOM 1118 C C . CYS A 1 146 ? 6.666 -1.522 -6.652 1.00 96.88 146 CYS A C 1
ATOM 1120 O O . CYS A 1 146 ? 6.954 -2.468 -5.915 1.00 96.88 146 CYS A O 1
ATOM 1122 N N . VAL A 1 147 ? 5.671 -1.604 -7.537 1.00 95.69 147 VAL A N 1
ATOM 1123 C CA . VAL A 1 147 ? 4.783 -2.769 -7.646 1.00 95.69 147 VAL A CA 1
ATOM 1124 C C . VAL A 1 147 ? 4.954 -3.452 -8.997 1.00 95.69 147 VAL A C 1
ATOM 1126 O O . VAL A 1 147 ? 4.649 -2.868 -10.034 1.00 95.69 147 VAL A O 1
ATOM 1129 N N . LEU A 1 148 ? 5.371 -4.721 -8.979 1.00 96.19 148 LEU A N 1
ATOM 1130 C CA . LEU A 1 148 ? 5.470 -5.586 -10.159 1.00 96.19 148 LEU A CA 1
ATOM 1131 C C . LEU A 1 148 ? 4.259 -6.521 -10.273 1.00 96.19 148 LEU A C 1
ATOM 1133 O O . LEU A 1 148 ? 3.977 -7.307 -9.357 1.00 96.19 148 LEU A O 1
ATOM 1137 N N . GLN A 1 149 ? 3.580 -6.481 -11.421 1.00 94.88 149 GLN A N 1
ATOM 1138 C CA . GLN A 1 149 ? 2.409 -7.309 -11.730 1.00 94.88 149 GLN A CA 1
ATOM 1139 C C . GLN A 1 149 ? 2.505 -7.898 -13.140 1.00 94.88 149 GLN A C 1
ATOM 1141 O O . GLN A 1 149 ? 3.001 -7.242 -14.047 1.00 94.88 149 GLN A O 1
ATOM 1146 N N . LYS A 1 150 ? 1.956 -9.098 -13.356 1.00 93.88 150 LYS A N 1
ATOM 1147 C CA . LYS A 1 150 ? 1.785 -9.660 -14.708 1.00 93.88 150 LYS A CA 1
ATOM 1148 C C . LYS A 1 150 ? 0.780 -8.830 -15.499 1.00 93.88 150 LYS A C 1
ATOM 1150 O O . LYS A 1 150 ? -0.317 -8.562 -14.990 1.00 93.88 150 LYS A O 1
ATOM 1155 N N . ASP A 1 151 ? 1.107 -8.457 -16.734 1.00 92.06 151 ASP A N 1
ATOM 1156 C CA . ASP A 1 151 ? 0.218 -7.646 -17.570 1.00 92.06 151 ASP A CA 1
ATOM 1157 C C . ASP A 1 151 ? -0.855 -8.502 -18.255 1.00 92.06 151 ASP A C 1
ATOM 1159 O O . ASP A 1 151 ? -0.837 -8.783 -19.449 1.00 92.06 151 ASP A O 1
ATOM 1163 N N . THR A 1 152 ? -1.811 -8.955 -17.449 1.00 89.81 152 THR A N 1
ATOM 1164 C CA . THR A 1 152 ? -2.906 -9.830 -17.880 1.00 89.81 152 THR A CA 1
ATOM 1165 C C . THR A 1 152 ? -4.227 -9.074 -17.997 1.00 89.81 152 THR A C 1
ATOM 1167 O O . THR A 1 152 ? -4.449 -8.037 -17.365 1.00 89.81 152 THR A O 1
ATOM 1170 N N . ALA A 1 153 ? -5.182 -9.636 -18.740 1.00 88.12 153 ALA A N 1
ATOM 1171 C CA . ALA A 1 153 ? -6.544 -9.103 -18.803 1.00 88.12 153 ALA A CA 1
ATOM 1172 C C . ALA A 1 153 ? -7.187 -9.007 -17.399 1.00 88.12 153 ALA A C 1
ATOM 1174 O O . ALA A 1 153 ? -7.872 -8.035 -17.077 1.00 88.12 153 ALA A O 1
ATOM 1175 N N . GLN A 1 154 ? -6.900 -9.978 -16.525 1.00 86.38 154 GLN A N 1
ATOM 1176 C CA . GLN A 1 154 ? -7.365 -10.033 -15.138 1.00 86.38 154 GLN A CA 1
ATOM 1177 C C . GLN A 1 154 ? -6.778 -8.915 -14.267 1.00 86.38 154 GLN A C 1
ATOM 1179 O O . GLN A 1 154 ? -7.423 -8.508 -13.299 1.00 86.38 154 GLN A O 1
ATOM 1184 N N . ARG A 1 155 ? -5.574 -8.415 -14.578 1.00 89.69 155 ARG A N 1
ATOM 1185 C CA . ARG A 1 155 ? -4.994 -7.233 -13.921 1.00 89.69 155 ARG A CA 1
ATOM 1186 C C . ARG A 1 155 ? -5.818 -5.985 -14.238 1.00 89.69 155 ARG A C 1
ATOM 1188 O O . ARG A 1 155 ? -6.125 -5.215 -13.335 1.00 89.69 155 ARG A O 1
ATOM 1195 N N . ARG A 1 156 ? -6.197 -5.807 -15.506 1.00 88.06 156 ARG A N 1
ATOM 1196 C CA . ARG A 1 156 ? -6.864 -4.590 -16.000 1.00 88.06 156 ARG A CA 1
ATOM 1197 C C . ARG A 1 156 ? -8.369 -4.549 -15.714 1.00 88.06 156 ARG A C 1
ATOM 1199 O O . ARG A 1 156 ? -8.948 -3.471 -15.695 1.00 88.06 156 ARG A O 1
ATOM 1206 N N . MET A 1 157 ? -8.999 -5.701 -15.473 1.00 91.56 157 MET A N 1
ATOM 1207 C CA . MET A 1 157 ? -10.452 -5.828 -15.279 1.00 91.56 157 MET A CA 1
ATOM 1208 C C . MET A 1 157 ? -10.829 -6.318 -13.872 1.00 91.56 157 MET A C 1
ATOM 1210 O O . MET A 1 157 ? -11.638 -7.236 -13.715 1.00 91.56 157 MET A O 1
ATOM 1214 N N . LYS A 1 158 ? -10.247 -5.727 -12.822 1.00 90.38 158 LYS A N 1
ATOM 1215 C CA . LYS A 1 158 ? -10.684 -5.986 -11.441 1.00 90.38 158 LYS A CA 1
ATOM 1216 C C . LYS A 1 158 ? -12.074 -5.385 -11.219 1.00 90.38 158 LYS A C 1
ATOM 1218 O O . LYS A 1 158 ? -12.318 -4.235 -11.566 1.00 90.38 158 LYS A O 1
ATOM 1223 N N . ARG A 1 159 ? -12.988 -6.178 -10.655 1.00 93.25 159 ARG A N 1
ATOM 1224 C CA . ARG A 1 159 ? -14.394 -5.787 -10.415 1.00 93.25 159 ARG A CA 1
ATOM 1225 C C . ARG A 1 159 ? -14.798 -5.801 -8.943 1.00 93.25 159 ARG A C 1
ATOM 1227 O O . ARG A 1 159 ? -15.921 -5.433 -8.626 1.00 93.25 159 ARG A O 1
ATOM 1234 N N . LEU A 1 160 ? -13.906 -6.257 -8.069 1.00 93.25 160 LEU A N 1
ATOM 1235 C CA . LEU A 1 160 ? -14.124 -6.345 -6.634 1.00 93.25 160 LEU A CA 1
ATOM 1236 C C . LEU A 1 160 ? -12.840 -5.921 -5.925 1.00 93.25 160 LEU A C 1
ATOM 1238 O O . LEU A 1 160 ? -11.763 -6.421 -6.252 1.00 93.25 160 LEU A O 1
ATOM 1242 N N . ALA A 1 161 ? -12.984 -5.019 -4.963 1.00 92.00 161 ALA A N 1
ATOM 1243 C CA . ALA A 1 161 ? -11.959 -4.665 -3.999 1.00 92.00 161 ALA A CA 1
ATOM 1244 C C . ALA A 1 161 ? -12.567 -4.825 -2.604 1.00 92.00 161 ALA A C 1
ATOM 1246 O O . ALA A 1 161 ? -13.699 -4.403 -2.366 1.00 92.00 161 ALA A O 1
ATOM 1247 N N . MET A 1 162 ? -11.832 -5.479 -1.713 1.00 94.81 162 MET A N 1
ATOM 1248 C CA . MET A 1 162 ? -12.190 -5.627 -0.308 1.00 94.81 162 MET A CA 1
ATOM 1249 C C . MET A 1 162 ? -11.126 -4.897 0.493 1.00 94.81 162 MET A C 1
ATOM 1251 O O . MET A 1 162 ? -9.937 -5.059 0.224 1.00 94.81 162 MET A O 1
ATOM 1255 N N . PHE A 1 163 ? -11.567 -4.086 1.440 1.00 94.62 163 PHE A N 1
ATOM 1256 C CA . PHE A 1 163 ? -10.691 -3.294 2.285 1.00 94.62 163 PHE A CA 1
ATOM 1257 C C . PHE A 1 163 ? -10.909 -3.716 3.724 1.00 94.62 163 PHE A C 1
ATOM 1259 O O . PHE A 1 163 ? -12.045 -3.979 4.125 1.00 94.62 163 PHE A O 1
ATOM 1266 N N . ASP A 1 164 ? -9.821 -3.753 4.479 1.00 92.31 164 ASP A N 1
ATOM 1267 C CA . ASP A 1 164 ? -9.929 -3.710 5.926 1.00 92.31 164 ASP A CA 1
ATOM 1268 C C . ASP A 1 164 ? -10.450 -2.329 6.365 1.00 92.31 164 ASP A C 1
ATOM 1270 O O . ASP A 1 164 ? -10.407 -1.355 5.602 1.00 92.31 164 ASP A O 1
ATOM 1274 N N . LEU A 1 165 ? -10.990 -2.246 7.576 1.00 91.06 165 LEU A N 1
ATOM 1275 C CA . LEU A 1 165 ? -11.515 -1.008 8.135 1.00 91.06 165 LEU A CA 1
ATOM 1276 C C . LEU A 1 165 ? -10.431 -0.284 8.932 1.00 91.06 165 LEU A C 1
ATOM 1278 O O . LEU A 1 165 ? -9.965 0.779 8.504 1.00 91.06 165 LEU A O 1
ATOM 1282 N N . ASP A 1 166 ? -10.061 -0.863 10.075 1.00 89.56 166 ASP A N 1
ATOM 1283 C CA . ASP A 1 166 ? -9.139 -0.276 11.042 1.00 89.56 166 ASP A CA 1
ATOM 1284 C C . ASP A 1 166 ? -7.754 -0.093 10.402 1.00 89.56 166 ASP A C 1
ATOM 1286 O O . ASP A 1 166 ? -7.286 -0.923 9.620 1.00 89.56 166 ASP A O 1
ATOM 1290 N N . SER A 1 167 ? -7.136 1.064 10.646 1.00 86.88 167 SER A N 1
ATOM 1291 C CA . SER A 1 167 ? -5.837 1.461 10.076 1.00 86.88 167 SER A CA 1
ATOM 1292 C C . SER A 1 167 ? -5.714 1.391 8.536 1.00 86.88 167 SER A C 1
ATOM 1294 O O . SER A 1 167 ? -4.619 1.534 7.994 1.00 86.88 167 SER A O 1
ATOM 1296 N N . THR A 1 168 ? -6.831 1.228 7.814 1.00 92.69 168 THR A N 1
ATOM 1297 C CA . THR A 1 168 ? -6.881 1.146 6.346 1.00 92.69 168 THR A CA 1
ATOM 1298 C C . THR A 1 168 ? -7.815 2.205 5.769 1.00 92.69 168 THR A C 1
ATOM 1300 O O . THR A 1 168 ? -7.357 3.155 5.134 1.00 92.69 168 THR A O 1
ATOM 1303 N N . LEU A 1 169 ? -9.127 2.097 6.003 1.00 94.31 169 LEU A N 1
ATOM 1304 C CA . LEU A 1 169 ? -10.102 3.110 5.572 1.00 94.31 169 LEU A CA 1
ATOM 1305 C C . LEU A 1 169 ? -10.267 4.238 6.591 1.00 94.31 169 LEU A C 1
ATOM 1307 O O . LEU A 1 169 ? -10.676 5.346 6.227 1.00 94.31 169 LEU A O 1
ATOM 1311 N N . ILE A 1 170 ? -9.950 3.956 7.851 1.00 94.00 170 ILE A N 1
ATOM 1312 C CA . ILE A 1 170 ? -10.001 4.904 8.959 1.00 94.00 170 ILE A CA 1
ATOM 1313 C C . ILE A 1 170 ? -8.644 4.937 9.666 1.00 94.00 170 ILE A C 1
ATOM 1315 O O . ILE A 1 170 ? -7.950 3.929 9.739 1.00 94.00 170 ILE A O 1
ATOM 1319 N N . GLN A 1 171 ? -8.258 6.093 10.203 1.00 91.62 171 GLN A N 1
ATOM 1320 C CA . GLN A 1 171 ? -6.942 6.307 10.828 1.00 91.62 171 GLN A CA 1
ATOM 1321 C C . GLN A 1 171 ? -6.953 5.972 12.328 1.00 91.62 171 GLN A C 1
ATOM 1323 O O . GLN A 1 171 ? -6.327 6.656 13.138 1.00 91.62 171 GLN A O 1
ATOM 1328 N N . MET A 1 172 ? -7.749 4.983 12.726 1.00 87.06 172 MET A N 1
ATOM 1329 C CA . MET A 1 172 ? -7.924 4.616 14.125 1.00 87.06 172 MET A CA 1
ATOM 1330 C C . MET A 1 172 ? -8.229 3.132 14.283 1.00 87.06 172 MET A C 1
ATOM 1332 O O . MET A 1 172 ? -8.753 2.499 13.372 1.00 87.06 172 MET A O 1
ATOM 1336 N N . GLU A 1 173 ? -7.968 2.641 15.491 1.00 87.31 173 GLU A N 1
ATOM 1337 C CA . GLU A 1 173 ? -8.422 1.341 15.974 1.00 87.31 173 GLU A CA 1
ATOM 1338 C C . GLU A 1 173 ? -9.763 1.519 16.696 1.00 87.31 173 GLU A C 1
ATOM 1340 O O . GLU A 1 173 ? -9.845 2.175 17.751 1.00 87.31 173 GLU A O 1
ATOM 1345 N N . THR A 1 174 ? -10.835 0.971 16.121 1.00 87.56 174 THR A N 1
ATOM 1346 C CA . THR A 1 174 ? -12.203 1.178 16.616 1.00 87.56 174 THR A CA 1
ATOM 1347 C C . THR A 1 174 ? -12.392 0.607 18.018 1.00 87.56 174 THR A C 1
ATOM 1349 O O . THR A 1 174 ? -12.861 1.315 18.914 1.00 87.56 174 THR A O 1
ATOM 1352 N N . ALA A 1 175 ? -11.972 -0.641 18.244 1.00 84.44 175 ALA A N 1
ATOM 1353 C CA . ALA A 1 175 ? -12.120 -1.312 19.537 1.00 84.44 175 ALA A CA 1
ATOM 1354 C C . ALA A 1 175 ? -11.386 -0.565 20.664 1.00 84.44 175 ALA A C 1
ATOM 1356 O O . ALA A 1 175 ? -11.969 -0.302 21.718 1.00 84.44 175 ALA A O 1
ATOM 1357 N N . ASP A 1 176 ? -10.144 -0.147 20.415 1.00 83.94 176 ASP A N 1
ATOM 1358 C CA . ASP A 1 176 ? -9.333 0.583 21.391 1.00 83.94 176 ASP A CA 1
ATOM 1359 C C . ASP A 1 176 ? -9.927 1.957 21.708 1.00 83.94 176 ASP A C 1
ATOM 1361 O O . ASP A 1 176 ? -9.846 2.440 22.837 1.00 83.94 176 ASP A O 1
ATOM 1365 N N . THR A 1 177 ? -10.547 2.603 20.722 1.00 85.69 177 THR A N 1
ATOM 1366 C CA . THR A 1 177 ? -11.147 3.925 20.915 1.00 85.69 177 THR A CA 1
ATOM 1367 C C . THR A 1 177 ? -12.422 3.861 21.740 1.00 85.69 177 THR A C 1
ATOM 1369 O O . THR A 1 177 ? -12.611 4.701 22.623 1.00 85.69 177 THR A O 1
ATOM 1372 N N . ILE A 1 178 ? -13.244 2.830 21.539 1.00 87.88 178 ILE A N 1
ATOM 1373 C CA . ILE A 1 178 ? -14.400 2.574 22.404 1.00 87.88 178 ILE A CA 1
ATOM 1374 C C . ILE A 1 178 ? -13.919 2.210 23.816 1.00 87.88 178 ILE A C 1
ATOM 1376 O O . ILE A 1 178 ? -14.419 2.765 24.792 1.00 87.88 178 ILE A O 1
ATOM 1380 N N . ALA A 1 179 ? -12.893 1.361 23.944 1.00 88.00 179 ALA A N 1
ATOM 1381 C CA . ALA A 1 179 ? -12.330 0.988 25.241 1.00 88.00 179 ALA A CA 1
ATOM 1382 C C . ALA A 1 179 ? -11.765 2.199 26.005 1.00 88.00 179 ALA A C 1
ATOM 1384 O O . ALA A 1 179 ? -12.002 2.339 27.206 1.00 88.00 179 ALA A O 1
ATOM 1385 N N . ARG A 1 180 ? -11.067 3.120 25.326 1.00 86.31 180 ARG A N 1
ATOM 1386 C CA . ARG A 1 180 ? -10.587 4.380 25.924 1.00 86.31 180 ARG A CA 1
ATOM 1387 C C . ARG A 1 180 ? -11.730 5.259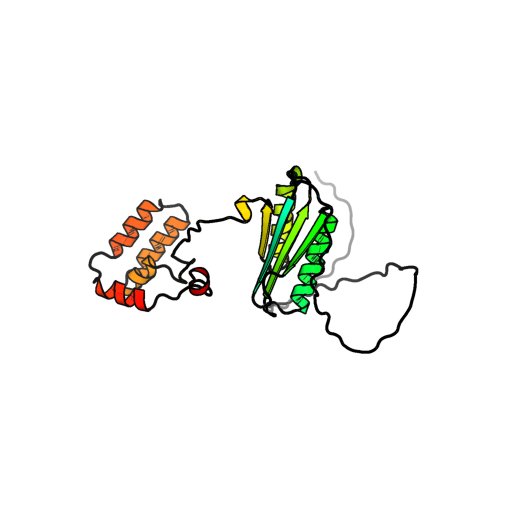 26.420 1.00 86.31 180 ARG A C 1
ATOM 1389 O O . ARG A 1 180 ? -11.604 5.837 27.495 1.00 86.31 180 ARG A O 1
ATOM 1396 N N . HIS A 1 181 ? -12.843 5.325 25.689 1.00 82.81 181 HIS A N 1
ATOM 1397 C CA . HIS A 1 181 ? -14.013 6.104 26.100 1.00 82.81 181 HIS A CA 1
ATOM 1398 C C . HIS A 1 181 ? -14.594 5.638 27.446 1.00 82.81 181 HIS A C 1
ATOM 1400 O O . HIS A 1 181 ? -15.162 6.439 28.179 1.00 82.81 181 HIS A O 1
ATOM 1406 N N . VAL A 1 182 ? -14.401 4.362 27.797 1.00 83.25 182 VAL A N 1
ATOM 1407 C CA . VAL A 1 182 ? -14.926 3.755 29.033 1.00 83.25 182 VAL A CA 1
ATOM 1408 C C . VAL A 1 182 ? -13.839 3.457 30.070 1.00 83.25 182 VAL A C 1
ATOM 1410 O O . VAL A 1 182 ? -14.063 2.707 31.017 1.00 83.25 182 VAL A O 1
ATOM 1413 N N . GLY A 1 183 ? -12.643 4.032 29.896 1.00 86.25 183 GLY A N 1
ATOM 1414 C CA . GLY A 1 183 ? -11.524 3.877 30.832 1.00 86.25 183 GLY A CA 1
ATOM 1415 C C . GLY A 1 183 ? -10.844 2.502 30.803 1.00 86.25 183 GLY A C 1
ATOM 1416 O O . GLY A 1 183 ? -10.083 2.179 31.707 1.00 86.25 183 GLY A O 1
ATOM 1417 N N . LYS A 1 184 ? -11.097 1.689 29.771 1.00 89.25 184 LYS A N 1
ATOM 1418 C CA . LYS A 1 184 ? -10.541 0.337 29.570 1.00 89.25 184 LYS A CA 1
ATOM 1419 C C . LYS A 1 184 ? -9.477 0.263 28.472 1.00 89.25 184 LYS A C 1
ATOM 1421 O O . LYS A 1 184 ? -9.115 -0.823 28.029 1.00 89.25 184 LYS A O 1
ATOM 1426 N N . GLY A 1 185 ? -8.973 1.413 28.024 1.00 87.44 185 GLY A N 1
ATOM 1427 C CA . GLY A 1 185 ? -8.006 1.503 26.928 1.00 87.44 185 GLY A CA 1
ATOM 1428 C C . GLY A 1 185 ? -6.717 0.716 27.177 1.00 87.44 185 GLY A C 1
ATOM 1429 O O . GLY A 1 185 ? -6.266 0.008 26.284 1.00 87.44 185 GLY A O 1
ATOM 1430 N N . GLU A 1 186 ? -6.161 0.788 28.388 1.00 89.62 186 GLU A N 1
ATOM 1431 C CA . GLU A 1 186 ? -4.929 0.066 28.744 1.00 89.62 186 GLU A CA 1
ATOM 1432 C C . GLU A 1 186 ? -5.132 -1.455 28.741 1.00 89.62 186 GLU A C 1
ATOM 1434 O O . GLU A 1 186 ? -4.335 -2.184 28.155 1.00 89.62 186 GLU A O 1
ATOM 1439 N N . GLU A 1 187 ? -6.234 -1.939 29.324 1.00 90.62 187 GLU A N 1
ATOM 1440 C CA . GLU A 1 187 ? -6.590 -3.365 29.316 1.00 90.62 187 GLU A CA 1
ATOM 1441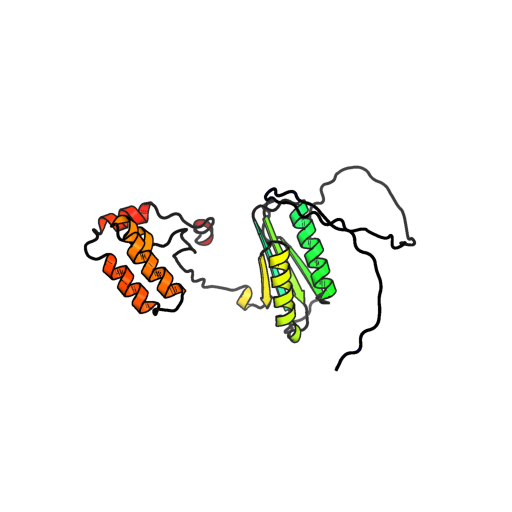 C C . GLU A 1 187 ? -6.764 -3.885 27.879 1.00 90.62 187 GLU A C 1
ATOM 1443 O O . GLU A 1 187 ? -6.276 -4.965 27.541 1.00 90.62 187 GLU A O 1
ATOM 1448 N N . CYS A 1 188 ? -7.408 -3.094 27.014 1.00 90.50 188 CYS A N 1
ATOM 1449 C CA . CYS A 1 188 ? -7.589 -3.421 25.601 1.00 90.50 188 CYS A CA 1
ATOM 1450 C C . CYS A 1 188 ? -6.247 -3.481 24.857 1.00 90.50 188 CYS A C 1
ATOM 1452 O O . CYS A 1 188 ? -5.981 -4.461 24.164 1.00 90.50 188 CYS A O 1
ATOM 1454 N N . ALA A 1 189 ? -5.370 -2.495 25.074 1.00 88.81 189 ALA A N 1
ATOM 1455 C CA . ALA A 1 189 ? -4.048 -2.436 24.455 1.00 88.81 189 ALA A CA 1
ATOM 1456 C C . ALA A 1 189 ? -3.165 -3.633 24.843 1.00 88.81 189 ALA A C 1
ATOM 1458 O O . ALA A 1 189 ? -2.487 -4.196 23.986 1.00 88.81 189 ALA A O 1
ATOM 1459 N N . VAL A 1 190 ? -3.214 -4.079 26.105 1.00 91.75 190 VAL A N 1
ATOM 1460 C CA . VAL A 1 190 ? -2.491 -5.283 26.550 1.00 91.75 190 VAL A CA 1
ATOM 1461 C C . VAL A 1 190 ? -2.976 -6.522 25.795 1.00 91.75 190 VAL A C 1
ATOM 1463 O O . VAL A 1 190 ? -2.158 -7.319 25.338 1.00 91.75 190 VAL A O 1
ATOM 1466 N N . ILE A 1 191 ? -4.290 -6.691 25.619 1.00 91.38 191 ILE A N 1
ATOM 1467 C CA . ILE A 1 191 ? -4.844 -7.821 24.855 1.00 91.38 191 ILE A CA 1
ATOM 1468 C C . ILE A 1 191 ? -4.423 -7.732 23.380 1.00 91.38 191 ILE A C 1
ATOM 1470 O O . ILE A 1 191 ? -3.998 -8.737 22.807 1.00 91.38 191 ILE A O 1
ATOM 1474 N N . THR A 1 192 ? -4.492 -6.543 22.774 1.00 87.75 192 THR A N 1
ATOM 1475 C CA . THR A 1 192 ? -4.058 -6.306 21.387 1.00 87.75 192 THR A CA 1
ATOM 1476 C C . THR A 1 192 ? -2.585 -6.667 21.202 1.00 87.75 192 THR A C 1
ATOM 1478 O O . THR A 1 192 ? -2.255 -7.433 20.298 1.00 87.75 192 THR A O 1
ATOM 1481 N N . GLN A 1 193 ? -1.709 -6.223 22.106 1.00 89.31 193 GLN A N 1
ATOM 1482 C CA . GLN A 1 193 ? -0.277 -6.512 22.033 1.00 89.31 193 GLN A CA 1
ATOM 1483 C C . GLN A 1 193 ? 0.008 -8.016 22.111 1.00 89.31 193 GLN A C 1
ATOM 1485 O O . GLN A 1 193 ? 0.790 -8.543 21.323 1.00 89.31 193 GLN A O 1
ATOM 1490 N N . ARG A 1 194 ? -0.666 -8.732 23.017 1.00 92.38 194 ARG A N 1
ATOM 1491 C CA . ARG A 1 194 ? -0.528 -10.192 23.139 1.00 92.38 194 ARG A CA 1
ATOM 1492 C C . ARG A 1 194 ? -1.003 -10.920 21.882 1.00 92.38 194 ARG A C 1
ATOM 1494 O O . ARG A 1 194 ? -0.403 -11.919 21.493 1.00 92.38 194 ARG A O 1
ATOM 1501 N N . ALA A 1 195 ? -2.053 -10.421 21.230 1.00 90.56 195 ALA A N 1
ATOM 1502 C CA . ALA A 1 195 ? -2.538 -10.978 19.969 1.00 90.56 195 ALA A CA 1
ATOM 1503 C C . ALA A 1 195 ? -1.535 -10.761 18.829 1.00 90.56 195 ALA A C 1
ATOM 1505 O O . ALA A 1 195 ? -1.232 -11.698 18.095 1.00 90.56 195 ALA A O 1
ATOM 1506 N N . MET A 1 196 ? -0.971 -9.555 18.720 1.00 85.19 196 MET A N 1
ATOM 1507 C CA . MET A 1 196 ? 0.051 -9.227 17.717 1.00 85.19 196 MET A CA 1
ATOM 1508 C C . MET A 1 196 ? 1.356 -10.008 17.928 1.00 85.19 196 MET A C 1
ATOM 1510 O O . MET A 1 196 ? 2.001 -10.389 16.956 1.00 85.19 196 MET A O 1
ATOM 1514 N N . ASN A 1 197 ? 1.711 -10.314 19.181 1.00 91.94 197 ASN A N 1
ATOM 1515 C CA . ASN A 1 197 ? 2.839 -11.185 19.525 1.00 91.94 197 ASN A CA 1
ATOM 1516 C C . ASN A 1 197 ? 2.574 -12.679 19.240 1.00 91.94 197 ASN A C 1
ATOM 1518 O O . ASN A 1 197 ? 3.473 -13.502 19.406 1.00 91.94 197 ASN A O 1
ATOM 1522 N N . GLY A 1 198 ? 1.346 -13.054 18.866 1.00 91.31 198 GLY A N 1
ATOM 1523 C CA . GLY A 1 198 ? 0.949 -14.446 18.651 1.00 91.31 198 GLY A CA 1
ATOM 1524 C C . GLY A 1 198 ? 0.732 -15.258 19.935 1.00 91.31 198 GLY A C 1
ATOM 1525 O O . GLY A 1 198 ? 0.638 -16.480 19.871 1.00 91.31 198 GLY A O 1
ATOM 1526 N N . GLU A 1 199 ? 0.638 -14.612 21.103 1.00 94.00 199 GLU A N 1
ATOM 1527 C CA . GLU A 1 199 ? 0.416 -15.285 22.394 1.00 94.00 199 GLU A CA 1
ATOM 1528 C C . GLU A 1 199 ? -1.034 -15.752 22.583 1.00 94.00 199 GLU A C 1
ATOM 1530 O O . GLU A 1 199 ? -1.303 -16.678 23.349 1.00 94.00 199 GLU A O 1
ATOM 1535 N N . ILE A 1 200 ? -1.978 -15.083 21.920 1.00 93.75 200 ILE A N 1
ATOM 1536 C CA . ILE A 1 200 ? -3.402 -15.422 21.921 1.00 93.75 200 ILE A CA 1
ATOM 1537 C C . ILE A 1 200 ? -3.922 -15.438 20.490 1.00 93.75 200 ILE A C 1
ATOM 1539 O O . ILE A 1 200 ? -3.471 -14.666 19.642 1.00 93.75 200 ILE A O 1
ATOM 1543 N N . ARG A 1 201 ? -4.903 -16.302 20.220 1.00 92.25 201 ARG A N 1
ATOM 1544 C CA . ARG A 1 201 ? -5.569 -16.323 18.919 1.00 92.25 201 ARG A CA 1
ATOM 1545 C C . ARG A 1 201 ? -6.348 -15.031 18.693 1.00 92.25 201 ARG A C 1
ATOM 1547 O O . ARG A 1 201 ? -6.838 -14.412 19.641 1.00 92.25 201 ARG A O 1
ATOM 1554 N N . PHE A 1 202 ? -6.519 -14.661 17.427 1.00 86.44 202 PHE A N 1
ATOM 1555 C CA . PHE A 1 202 ? -7.302 -13.487 17.049 1.00 86.44 202 PHE A CA 1
ATOM 1556 C C . PHE A 1 202 ? -8.734 -13.547 17.598 1.00 86.44 202 PHE A C 1
ATOM 1558 O O . PHE A 1 202 ? -9.215 -12.554 18.144 1.00 86.44 202 PHE A O 1
ATOM 1565 N N . GLU A 1 203 ? -9.399 -14.706 17.509 1.00 91.31 203 GLU A N 1
ATOM 1566 C CA . GLU A 1 203 ? -10.779 -14.842 17.981 1.00 91.31 203 GLU A CA 1
ATOM 1567 C C . GLU A 1 203 ? -10.869 -14.611 19.497 1.00 91.31 203 GLU A C 1
ATOM 1569 O O . GLU A 1 203 ? -11.713 -13.844 19.962 1.00 91.31 203 GLU A O 1
ATOM 1574 N N . ASP A 1 204 ? -9.941 -15.194 20.261 1.00 93.38 204 ASP A N 1
ATOM 1575 C CA . ASP A 1 204 ? -9.872 -15.034 21.717 1.00 93.38 204 ASP A CA 1
ATOM 1576 C C . ASP A 1 204 ? -9.584 -13.581 22.115 1.00 93.38 204 ASP A C 1
ATOM 1578 O O . ASP A 1 204 ? -10.214 -13.050 23.033 1.00 93.38 204 ASP A O 1
ATOM 1582 N N . SER A 1 205 ? -8.671 -12.915 21.401 1.00 92.12 205 SER A N 1
ATOM 1583 C CA . SER A 1 205 ? -8.385 -11.486 21.575 1.00 92.12 205 SER A CA 1
ATOM 1584 C C . SER A 1 205 ? -9.627 -10.633 21.340 1.00 92.12 205 SER A C 1
ATOM 1586 O O . SER A 1 205 ? -9.939 -9.748 22.141 1.00 92.12 205 SER A O 1
ATOM 1588 N N . LEU A 1 206 ? -10.369 -10.907 20.265 1.00 91.31 206 LEU A N 1
ATOM 1589 C CA . LEU A 1 206 ? -11.585 -10.173 19.943 1.00 91.31 206 LEU A CA 1
ATOM 1590 C C . LEU A 1 206 ? -12.643 -10.348 21.039 1.00 91.31 206 LEU A C 1
ATOM 1592 O O . LEU A 1 206 ? -13.183 -9.353 21.520 1.00 91.31 206 LEU A O 1
ATOM 1596 N N . PHE A 1 207 ? -12.892 -11.579 21.499 1.00 93.06 207 PHE A N 1
ATOM 1597 C CA . PHE A 1 207 ? -13.840 -11.827 22.590 1.00 93.06 207 PHE A CA 1
ATOM 1598 C C . PHE A 1 207 ? -13.435 -11.130 23.889 1.00 93.06 207 PHE A C 1
ATOM 1600 O O . PHE A 1 207 ? -14.287 -10.545 24.562 1.00 93.06 207 PHE A O 1
ATOM 1607 N N . GLN A 1 208 ? -12.149 -11.164 24.245 1.00 92.81 208 GLN A N 1
ATOM 1608 C CA . GLN A 1 208 ? -11.649 -10.497 25.446 1.00 92.81 208 GLN A CA 1
ATOM 1609 C C . GLN A 1 208 ? -11.830 -8.978 25.362 1.00 92.81 208 GLN A C 1
ATOM 1611 O O . GLN A 1 208 ? -12.373 -8.388 26.296 1.00 92.81 208 GLN A O 1
ATOM 1616 N N . ARG A 1 209 ? -11.463 -8.352 24.235 1.00 92.44 209 ARG A N 1
ATOM 1617 C CA . ARG A 1 209 ? -11.621 -6.902 24.032 1.00 92.44 209 ARG A CA 1
ATOM 1618 C C . ARG A 1 209 ? -13.086 -6.481 24.029 1.00 92.44 209 ARG A C 1
ATOM 1620 O O . ARG A 1 209 ? -13.449 -5.547 24.734 1.00 92.44 209 ARG A O 1
ATOM 1627 N N . VAL A 1 210 ? -13.954 -7.209 23.328 1.00 91.12 210 VAL A N 1
ATOM 1628 C CA . VAL A 1 210 ? -15.400 -6.921 23.309 1.00 91.12 210 VAL A CA 1
ATOM 1629 C C . VAL A 1 210 ? -16.016 -7.073 24.704 1.00 91.12 210 VAL A C 1
ATOM 1631 O O . VAL A 1 210 ? -16.882 -6.289 25.085 1.00 91.12 210 VAL A O 1
ATOM 1634 N N . ARG A 1 211 ? -15.542 -8.024 25.519 1.00 91.81 211 ARG A N 1
ATOM 1635 C CA . ARG A 1 211 ? -16.020 -8.202 26.899 1.00 91.81 211 ARG A CA 1
ATOM 1636 C C . ARG A 1 211 ? -15.701 -7.009 27.804 1.00 91.81 211 ARG A C 1
ATOM 1638 O O . AR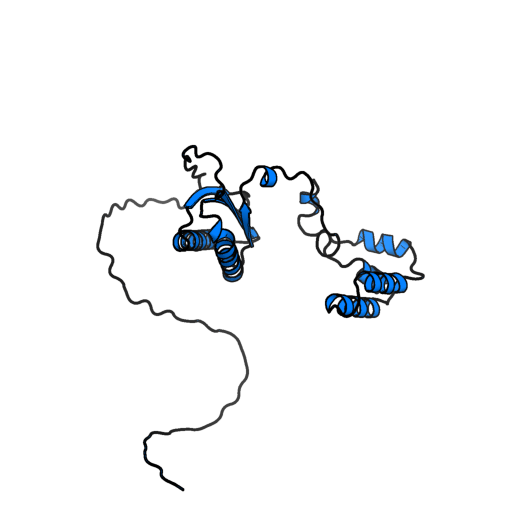G A 1 211 ? -16.476 -6.753 28.727 1.00 91.81 211 ARG A O 1
ATOM 1645 N N . LEU A 1 212 ? -14.620 -6.268 27.541 1.00 89.50 212 LEU A N 1
ATOM 1646 C CA . LEU A 1 212 ? -14.306 -5.023 28.258 1.00 89.50 212 LEU A CA 1
ATOM 1647 C C . LEU A 1 212 ? -15.350 -3.930 28.013 1.00 89.50 212 LEU A C 1
ATOM 1649 O O . LEU A 1 212 ? -15.509 -3.041 28.843 1.00 89.50 212 LEU A O 1
ATOM 1653 N N . LEU A 1 213 ? -16.095 -4.026 26.912 1.00 87.38 213 LEU A N 1
ATOM 1654 C CA . LEU A 1 213 ? -17.139 -3.076 26.533 1.00 87.38 213 LEU A CA 1
ATOM 1655 C C . LEU A 1 213 ? -18.503 -3.416 27.164 1.00 87.38 213 LEU A C 1
ATOM 1657 O O . LEU A 1 213 ? -19.540 -2.886 26.764 1.00 87.38 213 LEU A O 1
ATOM 1661 N N . LYS A 1 214 ? -18.544 -4.314 28.157 1.00 88.19 214 LYS A N 1
ATOM 1662 C CA . LYS A 1 214 ? -19.785 -4.655 28.858 1.00 88.19 214 LYS A CA 1
ATOM 1663 C C . LYS A 1 214 ? -20.286 -3.459 29.675 1.00 88.19 214 LYS A C 1
ATOM 1665 O O . LYS A 1 214 ? -19.606 -3.005 30.588 1.00 88.19 214 LYS A O 1
ATOM 1670 N N . GLY A 1 215 ? -21.521 -3.035 29.406 1.00 85.56 215 GLY A N 1
ATOM 1671 C CA . GLY A 1 215 ? -22.170 -1.924 30.112 1.00 85.56 215 GLY A CA 1
ATOM 1672 C C . GLY A 1 215 ? -21.893 -0.548 29.506 1.00 85.56 215 GLY A C 1
ATOM 1673 O O . GLY A 1 215 ? -22.278 0.453 30.100 1.00 85.56 215 GLY A O 1
ATOM 1674 N N . VAL A 1 216 ? -21.242 -0.496 28.340 1.00 83.81 216 VAL A N 1
ATOM 1675 C CA . VAL A 1 216 ? -21.070 0.737 27.568 1.00 83.81 216 VAL A CA 1
ATOM 1676 C C . VAL A 1 216 ? -22.401 1.127 26.935 1.00 83.81 216 VAL A C 1
ATOM 1678 O O . VAL A 1 216 ? -23.063 0.288 26.323 1.00 83.81 216 VAL A O 1
ATOM 1681 N N . ASP A 1 217 ? -22.785 2.392 27.096 1.00 86.69 217 ASP A N 1
ATOM 1682 C CA . ASP A 1 217 ? -23.985 2.941 26.471 1.00 86.69 217 ASP A CA 1
ATOM 1683 C C . ASP A 1 217 ? -23.831 2.976 24.943 1.00 86.69 217 ASP A C 1
ATOM 1685 O O . ASP A 1 217 ? -22.763 3.292 24.415 1.00 86.69 217 ASP A O 1
ATOM 1689 N N . VAL A 1 218 ? -24.906 2.675 24.220 1.00 86.00 218 VAL A N 1
ATOM 1690 C CA . VAL A 1 218 ? -24.929 2.712 22.754 1.00 86.00 218 VAL A CA 1
ATOM 1691 C C . VAL A 1 218 ? -24.663 4.130 22.246 1.00 86.00 218 VAL A C 1
ATOM 1693 O O . VAL A 1 218 ? -23.985 4.288 21.232 1.00 86.00 218 VAL A O 1
ATOM 1696 N N . GLU A 1 219 ? -25.081 5.164 22.983 1.00 86.00 219 GLU A N 1
ATOM 1697 C CA . GLU A 1 219 ? -24.805 6.566 22.629 1.00 86.00 219 GLU A CA 1
ATOM 1698 C C . GLU A 1 219 ? -23.296 6.892 22.582 1.00 86.00 219 GLU A C 1
ATOM 1700 O O . GLU A 1 219 ? -22.851 7.782 21.843 1.00 86.00 219 GLU A O 1
ATOM 1705 N N . ALA A 1 220 ? -22.465 6.131 23.307 1.00 80.81 220 ALA A N 1
ATOM 1706 C CA . ALA A 1 220 ? -21.012 6.248 23.212 1.00 80.81 220 ALA A CA 1
ATOM 1707 C C . ALA A 1 220 ? -20.493 5.833 21.824 1.00 80.81 220 ALA A C 1
ATOM 1709 O O . ALA A 1 220 ? -19.543 6.434 21.316 1.00 80.81 220 ALA A O 1
ATOM 1710 N N . LEU A 1 221 ? -21.125 4.846 21.174 1.00 85.56 221 LEU A N 1
ATOM 1711 C CA . LEU A 1 221 ? -20.752 4.407 19.824 1.00 85.56 221 LEU A CA 1
ATOM 1712 C C . LEU A 1 221 ? -21.044 5.492 18.787 1.00 85.56 221 LEU A C 1
ATOM 1714 O O . LEU A 1 221 ? -20.216 5.730 17.907 1.00 85.56 221 LEU A O 1
ATOM 1718 N N . ASP A 1 222 ? -22.170 6.195 18.920 1.00 87.00 222 ASP A N 1
ATOM 1719 C CA . ASP A 1 222 ? -22.503 7.325 18.047 1.00 87.00 222 ASP A CA 1
ATOM 1720 C C . ASP A 1 222 ? -21.499 8.470 18.208 1.00 87.00 222 ASP A C 1
ATOM 1722 O O . ASP A 1 222 ? -21.030 9.045 17.220 1.00 87.00 222 ASP A O 1
ATOM 1726 N N . SER A 1 223 ? -21.086 8.743 19.448 1.00 84.31 223 SER A N 1
ATOM 1727 C CA . SER A 1 223 ? -20.059 9.743 19.752 1.00 84.31 223 SER A CA 1
ATOM 1728 C C . SER A 1 223 ? -18.695 9.399 19.141 1.00 84.31 223 SER A C 1
ATOM 1730 O O . SER A 1 223 ? -17.984 10.297 18.678 1.00 84.31 223 SER A O 1
ATOM 1732 N N . VAL A 1 224 ? -18.314 8.116 19.124 1.00 85.50 224 VAL A N 1
ATOM 1733 C CA . VAL A 1 224 ? -17.087 7.640 18.463 1.00 85.50 224 VAL A CA 1
ATOM 1734 C C . VAL A 1 224 ? -17.226 7.748 16.946 1.00 85.50 224 VAL A C 1
ATOM 1736 O O . VAL A 1 224 ? -16.351 8.323 16.301 1.00 85.50 224 VAL A O 1
ATOM 1739 N N . LYS A 1 225 ? -18.345 7.281 16.381 1.00 87.44 225 LYS A N 1
ATOM 1740 C CA . LYS A 1 225 ? -18.632 7.298 14.938 1.00 87.44 225 LYS A CA 1
ATOM 1741 C C . LYS A 1 225 ? -18.516 8.696 14.327 1.00 87.44 225 LYS A C 1
ATOM 1743 O O . LYS A 1 225 ? -17.965 8.843 13.240 1.00 87.44 225 LYS A O 1
ATOM 1748 N N . GLN A 1 226 ? -18.997 9.726 15.023 1.00 87.06 226 GLN A N 1
ATOM 1749 C CA . GLN A 1 226 ? -18.914 11.118 14.556 1.00 87.06 226 GLN A CA 1
ATOM 1750 C C . GLN A 1 226 ? -17.478 11.659 14.471 1.00 87.06 226 GLN A C 1
ATOM 1752 O O . GLN A 1 226 ? -17.238 12.641 13.772 1.00 87.06 226 GLN A O 1
ATOM 1757 N N . LYS A 1 227 ? -16.526 11.037 15.175 1.00 85.62 227 LYS A N 1
ATOM 1758 C CA . LYS A 1 227 ? -15.130 11.485 15.277 1.00 85.62 227 LYS A CA 1
ATOM 1759 C C . LYS A 1 227 ? -14.163 10.632 14.461 1.00 85.62 227 LYS A C 1
ATOM 1761 O O . LYS A 1 227 ? -12.962 10.857 14.561 1.00 85.62 227 LYS A O 1
ATOM 1766 N N . VAL A 1 228 ? -14.658 9.667 13.683 1.00 89.69 228 VAL A N 1
ATOM 1767 C CA . VAL A 1 228 ? -13.817 8.738 12.919 1.00 89.69 228 VAL A CA 1
ATOM 1768 C C . VAL A 1 228 ? -13.074 9.492 11.809 1.00 89.69 228 VAL A C 1
ATOM 1770 O O . VAL A 1 228 ? -13.712 9.978 10.869 1.00 89.69 228 VAL A O 1
ATOM 1773 N N . PRO A 1 229 ? -11.734 9.591 11.873 1.00 92.56 229 PRO A N 1
ATOM 1774 C CA . PRO A 1 229 ? -10.953 10.186 10.804 1.00 92.56 229 PRO A CA 1
ATOM 1775 C C . PRO A 1 229 ? -10.804 9.177 9.662 1.00 92.56 229 PRO A C 1
ATOM 1777 O O . PRO A 1 229 ? -10.246 8.097 9.845 1.00 92.56 229 PRO A O 1
ATOM 1780 N N . TYR A 1 230 ? -11.274 9.523 8.464 1.00 94.19 230 TYR A N 1
ATOM 1781 C CA . TYR A 1 230 ? -11.032 8.703 7.275 1.00 94.19 230 TYR A CA 1
ATOM 1782 C C . TYR A 1 230 ? -9.581 8.818 6.810 1.00 94.19 230 TYR A C 1
ATOM 1784 O O . TYR A 1 230 ? -8.981 9.895 6.866 1.00 94.19 230 TYR A O 1
ATOM 1792 N N . THR A 1 231 ? -9.026 7.729 6.285 1.00 95.12 231 THR A N 1
ATOM 1793 C CA . THR A 1 231 ? -7.718 7.746 5.622 1.00 95.12 231 THR A CA 1
ATOM 1794 C C . THR A 1 231 ? -7.738 8.710 4.440 1.00 95.12 231 THR A C 1
ATOM 1796 O O . THR A 1 231 ? -8.725 8.801 3.698 1.00 95.12 231 THR A O 1
ATOM 1799 N N . ALA A 1 232 ? -6.653 9.467 4.266 1.00 92.88 232 ALA A N 1
ATOM 1800 C CA . ALA A 1 232 ? -6.532 10.418 3.170 1.00 92.88 232 ALA A CA 1
ATOM 1801 C C . ALA A 1 232 ? -6.790 9.720 1.822 1.00 92.88 232 ALA A C 1
ATOM 1803 O O . ALA A 1 232 ? -6.176 8.713 1.490 1.00 92.88 232 ALA A O 1
ATOM 1804 N N . GLY A 1 233 ? -7.742 10.243 1.046 1.00 91.75 233 GLY A N 1
ATOM 1805 C CA . GLY A 1 233 ? -8.135 9.657 -0.237 1.00 91.75 233 GLY A CA 1
ATOM 1806 C C . GLY A 1 233 ? -9.183 8.539 -0.170 1.00 91.75 233 GLY A C 1
ATOM 1807 O O . GLY A 1 233 ? -9.767 8.248 -1.212 1.00 91.75 233 GLY A O 1
ATOM 1808 N N . ALA A 1 234 ? -9.527 7.991 1.003 1.00 93.69 234 ALA A N 1
ATOM 1809 C CA . ALA A 1 234 ? -10.522 6.915 1.130 1.00 93.69 234 ALA A CA 1
ATOM 1810 C C . ALA A 1 234 ? -11.891 7.310 0.551 1.00 93.69 234 ALA A C 1
ATOM 1812 O O . ALA A 1 234 ? -12.483 6.575 -0.232 1.00 93.69 234 ALA A O 1
ATOM 1813 N N . GLN A 1 235 ? -12.365 8.527 0.836 1.00 92.50 235 GLN A N 1
ATOM 1814 C CA . GLN A 1 235 ? -13.624 9.025 0.267 1.00 92.50 235 GLN A CA 1
ATOM 1815 C C . GLN A 1 235 ? -13.589 9.155 -1.261 1.00 92.50 235 GLN A C 1
ATOM 1817 O O . GLN A 1 235 ? -14.614 8.986 -1.912 1.00 92.50 235 GLN A O 1
ATOM 1822 N N . ARG A 1 236 ? -12.426 9.478 -1.842 1.00 92.69 236 ARG A N 1
ATOM 1823 C CA . ARG A 1 236 ? -12.254 9.553 -3.299 1.00 92.69 236 ARG A CA 1
ATOM 1824 C C . ARG A 1 236 ? -12.197 8.159 -3.917 1.00 92.69 236 ARG A C 1
ATOM 1826 O O . ARG A 1 236 ? -12.697 7.994 -5.018 1.00 92.69 236 ARG A O 1
ATOM 1833 N N . LEU A 1 237 ? -11.597 7.195 -3.220 1.00 92.75 237 LEU A N 1
ATOM 1834 C CA . LEU A 1 237 ? -11.497 5.800 -3.648 1.00 92.75 237 LEU A CA 1
ATOM 1835 C C . LEU A 1 237 ? -12.870 5.114 -3.737 1.00 92.75 237 LEU A C 1
ATOM 1837 O O . LEU A 1 237 ? -13.056 4.245 -4.578 1.00 92.75 237 LEU A O 1
ATOM 1841 N N . MET A 1 238 ? -13.817 5.514 -2.884 1.00 91.44 238 MET A N 1
ATOM 1842 C CA . MET A 1 238 ? -15.164 4.929 -2.808 1.00 91.44 238 MET A CA 1
ATOM 1843 C C . MET A 1 238 ? -16.188 5.545 -3.778 1.00 91.44 238 MET A C 1
ATOM 1845 O O . MET A 1 238 ? -17.350 5.142 -3.755 1.00 91.44 238 MET A O 1
ATOM 1849 N N . ARG A 1 239 ? -15.798 6.543 -4.578 1.00 89.81 239 ARG A N 1
ATOM 1850 C CA . ARG A 1 239 ? -16.662 7.197 -5.575 1.00 89.81 239 ARG A CA 1
ATOM 1851 C C . ARG A 1 239 ? -16.464 6.586 -6.952 1.00 89.81 239 ARG A C 1
ATOM 1853 O O . ARG A 1 239 ? -17.487 6.437 -7.650 1.00 89.81 239 ARG A O 1
#

Foldseek 3Di:
DDDDDDDDDDDDDDDDDDDDDDDDDDDDDDDDDDDDDDDDDDDDDDDDPDPPPPQPDDDDDDDDDDQFKKKKWKKDFQAAPVLLVVLVVVVVVLCVVVVKDWRHKDAPDPDRRMNTMITIIGDDPVCVVVVVVSQVVSCVVSVIDIDMDHPDPCVVDDDDDDWDDAVTFWVHDLLLVLCVVVVNNVVLVVLVVCCVVVVDPPVVSVVSSVVSCPPPDPVSSVVSVVVTHTDVCSVVVVD

Secondary structure (DSSP, 8-state):
-------------------------PPPP-PPPPP-------------------------------TTEEEEEEEEES--HHHHHHHHHHHHHHHHHTTPEEEEEEES---TTEEEEEEEEE--GGGHHHHHHHHHHHHHHHT-EEEEEE--HHHHT-------STTTTBSS-HHHHHHHHTT-HHHHHHHHHHHHTTSS-HHHHHHHHHHHTTT--HHHHHHHHTT-PBPTTHHHHT-